Protein AF-A0A2G9NEL0-F1 (afdb_monomer)

Mean predicted aligned error: 14.49 Å

Foldseek 3Di:
DDDAAQLPPPCSQVVLVPDPAAAEEEHCCPSVLPPVSLVSHPLVSHAAYEHEQAALDLVVSCVVVVDNGQDLVSLLCSQVPRPHQYEYEYEQWAVGNADPVRVVVVVVSCVVSPHQAYEYEWQLQQAPQVPPPDDPVVNVRSVVTTHDPHDPPQPPFDDDPQFGWGWDQDPNHIYIYGYHHPCRNLNCAPPVNHHLDQFKDAQFDDFPPDVVDDPTKKKKKAKQPQAKKKADDFFDCPVPDSVPDDPRVVCVVGGDPVRIDGDHHGDIDIGTNRIIIGGDDDPDDDVDMDMDMDMDDPDDPPDDPPDDDVVDPPD

Secondary structure (DSSP, 8-state):
--SS-GGGSTTHHHHHHH-SS-PEEEE-SSGGG-HHHHHTS-GGG-SEEEEE-S-SSHHHHHHHHSS----HHHHHHHHHHSSS-EEEEEEEBTTSS-SHHHHHHHHHHHHHTT-SEEEEEE---S-TTSGGGS-HHHHHHHHHTB---S-STT--EE--TTSEEEEEEETTEEEEEEEPPHHHHTTSB-TTSPBP-SPPB-TT--GGG-SSPPPPPEEEEEESSSPEEEE-S----TT--TTTS-HHHHHHHH--TTSEE---TT--EEEETT--EEEPPPSS--S---EEEEEE-SS---STTTT--SSS---

Nearest PDB structures (foldseek):
  3can-assembly1_A-2  TM=6.585E-01  e=4.560E-02  Phocaeicola vulgatus ATCC 8482
  4u0p-assembly1_B  TM=6.774E-01  e=3.160E-02  Thermosynechococcus vestitus BP-1
  4u0o-assembly1_B  TM=6.391E-01  e=8.403E-02  Thermosynechococcus vestitus BP-1
  1u5j-assembly1_A-2  TM=3.211E-01  e=4.035E-02  Propionibacterium freudenreichii subsp. shermanii
  6wp5-assembly1_D-2  TM=5.220E-01  e=6.715E-01  Homo sapiens

Radius of gyration: 22.17 Å; Cα contacts (8 Å, |Δi|>4): 519; chains: 1; bounding box: 47×46×57 Å

Structure (mmCIF, N/CA/C/O backbone):
data_AF-A0A2G9NEL0-F1
#
_entry.id   AF-A0A2G9NEL0-F1
#
loop_
_atom_site.group_PDB
_atom_site.id
_atom_site.type_symbol
_atom_site.label_atom_id
_atom_site.label_alt_id
_atom_site.label_comp_id
_atom_site.label_asym_id
_atom_site.label_entity_id
_atom_site.label_seq_id
_atom_site.pdbx_PDB_ins_code
_atom_site.Cartn_x
_atom_site.Cartn_y
_atom_site.Cartn_z
_atom_site.occupancy
_atom_site.B_iso_or_equiv
_atom_site.auth_seq_id
_atom_site.auth_comp_id
_atom_site.auth_asym_id
_atom_site.auth_atom_id
_atom_site.pdbx_PDB_model_num
ATOM 1 N N . MET A 1 1 ? -7.685 2.460 -0.914 1.00 57.06 1 MET A N 1
ATOM 2 C CA . MET A 1 1 ? -7.138 3.794 -1.222 1.00 57.06 1 MET A CA 1
ATOM 3 C C . MET A 1 1 ? -5.976 4.126 -0.271 1.00 57.06 1 MET A C 1
ATOM 5 O O . MET A 1 1 ? -6.073 3.834 0.916 1.00 57.06 1 MET A O 1
ATOM 9 N N . LEU A 1 2 ? -4.846 4.606 -0.804 1.00 59.56 2 LEU A N 1
ATOM 10 C CA . LEU A 1 2 ? -3.593 4.992 -0.111 1.00 59.56 2 LEU A CA 1
ATOM 11 C C . LEU A 1 2 ? -3.054 6.259 -0.816 1.00 59.56 2 LEU A C 1
ATOM 13 O O . LEU A 1 2 ? -3.368 6.421 -1.992 1.00 59.56 2 LEU A O 1
ATOM 17 N N . GLY A 1 3 ? -2.251 7.106 -0.163 1.00 65.44 3 GLY A N 1
ATOM 18 C CA . GLY A 1 3 ? -1.675 8.321 -0.766 1.00 65.44 3 GLY A CA 1
ATOM 19 C C . GLY A 1 3 ? -1.334 9.375 0.289 1.00 65.44 3 GLY A C 1
ATOM 20 O O . GLY A 1 3 ? -1.038 9.002 1.423 1.00 65.44 3 GLY A O 1
ATOM 21 N N . GLY A 1 4 ? -1.421 10.666 -0.066 1.00 77.31 4 GLY A N 1
ATOM 22 C CA . GLY A 1 4 ? -1.487 11.763 0.914 1.00 77.31 4 GLY A CA 1
ATOM 23 C C . GLY A 1 4 ? -2.694 11.617 1.859 1.00 77.31 4 GLY A C 1
ATOM 24 O O . GLY A 1 4 ? -3.225 10.524 2.047 1.00 77.31 4 GLY A O 1
ATOM 25 N N . GLU A 1 5 ? -3.200 12.699 2.449 1.00 86.19 5 GLU A N 1
ATOM 26 C CA . GLU A 1 5 ? -4.355 12.561 3.349 1.00 86.19 5 GLU A CA 1
ATOM 27 C C . GLU A 1 5 ? -5.686 12.534 2.583 1.00 86.19 5 GLU A C 1
ATOM 29 O O . GLU A 1 5 ? -6.329 13.558 2.351 1.00 86.19 5 GLU A O 1
ATOM 34 N N . LEU A 1 6 ? -6.092 11.325 2.191 1.00 87.38 6 LEU A N 1
ATOM 35 C CA . LEU A 1 6 ? -7.242 11.069 1.325 1.00 87.38 6 LEU A CA 1
ATOM 36 C C . LEU A 1 6 ? -8.550 11.682 1.839 1.00 87.38 6 LEU A C 1
ATOM 38 O O . LEU A 1 6 ? -9.355 12.162 1.041 1.00 87.38 6 LEU A O 1
ATOM 42 N N . LEU A 1 7 ? -8.778 11.675 3.156 1.00 91.62 7 LEU A N 1
ATOM 43 C CA . LEU A 1 7 ? -10.042 12.147 3.723 1.00 91.62 7 LEU A CA 1
ATOM 44 C C . LEU A 1 7 ? -10.242 13.664 3.578 1.00 91.62 7 LEU A C 1
ATOM 46 O O . LEU A 1 7 ? -11.359 14.143 3.758 1.00 91.62 7 LEU A O 1
ATOM 50 N N . TYR A 1 8 ? -9.199 14.420 3.217 1.00 89.56 8 TYR A N 1
ATOM 51 C CA . TYR A 1 8 ? -9.327 15.836 2.866 1.00 89.56 8 TYR A CA 1
ATOM 52 C C . TYR A 1 8 ? -9.745 16.091 1.419 1.00 89.56 8 TYR A C 1
ATOM 54 O O . TYR A 1 8 ? -10.020 17.240 1.077 1.00 89.56 8 TYR A O 1
ATOM 62 N N . CYS A 1 9 ? -9.825 15.065 0.566 1.00 89.75 9 CYS A N 1
ATOM 63 C CA . CYS A 1 9 ? -10.371 15.246 -0.772 1.00 89.75 9 CYS A CA 1
ATOM 64 C C . CYS A 1 9 ? -11.843 15.701 -0.658 1.00 89.75 9 CYS A C 1
ATOM 66 O O . CYS A 1 9 ? -12.659 14.961 -0.101 1.00 89.75 9 CYS A O 1
ATOM 68 N N . PRO A 1 10 ? -12.224 16.883 -1.190 1.00 88.75 10 PRO A N 1
ATOM 69 C CA . PRO A 1 10 ? -13.566 17.443 -0.993 1.00 88.75 10 PRO A CA 1
ATOM 70 C C . PRO A 1 10 ? -14.707 16.537 -1.465 1.00 88.75 10 PRO A C 1
ATOM 72 O O . PRO A 1 10 ? -15.830 16.658 -0.986 1.00 88.75 10 PRO A O 1
ATOM 75 N N . ARG A 1 11 ? -14.422 15.629 -2.404 1.00 92.19 11 ARG A N 1
ATOM 76 C CA . ARG A 1 11 ? -15.397 14.706 -2.995 1.00 92.19 11 ARG A CA 1
ATOM 77 C C . ARG A 1 11 ? -15.240 13.269 -2.502 1.00 92.19 11 ARG A C 1
ATOM 79 O O . ARG A 1 11 ? -15.843 12.376 -3.082 1.00 92.19 11 ARG A O 1
ATOM 86 N N . ILE A 1 12 ? -14.453 13.017 -1.454 1.00 93.00 12 ILE A N 1
ATOM 87 C CA . ILE A 1 12 ? -14.131 11.644 -1.041 1.00 93.00 12 ILE A CA 1
ATOM 88 C C . ILE A 1 12 ? -15.365 10.819 -0.664 1.00 93.00 12 ILE A C 1
ATOM 90 O O . ILE A 1 12 ? -15.444 9.649 -1.019 1.00 93.00 12 ILE A O 1
ATOM 94 N N . THR A 1 13 ? -16.352 11.426 -0.001 1.00 93.81 13 THR A N 1
ATOM 95 C CA . THR A 1 13 ? -17.611 10.758 0.363 1.00 93.81 13 THR A CA 1
ATOM 96 C C . THR A 1 13 ? -18.405 10.347 -0.876 1.00 93.81 13 THR A C 1
ATOM 98 O O . THR A 1 13 ? -18.900 9.226 -0.931 1.00 93.81 13 THR A O 1
ATOM 101 N N . GLN A 1 14 ? -18.459 11.217 -1.891 1.00 92.88 14 GLN A N 1
ATOM 102 C CA . GLN A 1 14 ? -19.082 10.927 -3.184 1.00 92.88 14 GLN A CA 1
ATOM 103 C C . GLN A 1 14 ? -18.324 9.831 -3.941 1.00 92.88 14 GLN A C 1
ATOM 105 O O . GLN A 1 14 ? -18.939 8.915 -4.469 1.00 92.88 14 GLN A O 1
ATOM 110 N N . VAL A 1 15 ? -16.989 9.900 -3.980 1.00 91.69 15 VAL A N 1
ATOM 111 C CA . VAL A 1 15 ? -16.178 8.868 -4.639 1.00 91.69 15 VAL A CA 1
ATOM 112 C C . VAL A 1 15 ? -16.464 7.514 -3.999 1.00 91.69 15 VAL A C 1
ATOM 114 O O . VAL A 1 15 ? -16.839 6.589 -4.705 1.00 91.69 15 VAL A O 1
ATOM 117 N N . ILE A 1 16 ? -16.377 7.407 -2.667 1.00 92.31 16 ILE A N 1
ATOM 118 C CA . ILE A 1 16 ? -16.631 6.153 -1.940 1.00 92.31 16 ILE A CA 1
ATOM 119 C C . ILE A 1 16 ? -18.034 5.600 -2.230 1.00 92.31 16 ILE A C 1
ATOM 121 O O . ILE A 1 16 ? -18.168 4.392 -2.423 1.00 92.31 16 ILE A O 1
ATOM 125 N N . SER A 1 17 ? -19.067 6.450 -2.285 1.00 92.88 17 SER A N 1
ATOM 126 C CA . SER A 1 17 ? -20.439 5.991 -2.533 1.00 92.88 17 SER A CA 1
ATOM 127 C C . SER A 1 17 ? -20.657 5.483 -3.964 1.00 92.88 17 SER A C 1
ATOM 129 O O . SER A 1 17 ? -21.429 4.543 -4.176 1.00 92.88 17 SER A O 1
ATOM 131 N N . GLU A 1 18 ? -19.940 6.050 -4.937 1.00 94.38 18 GLU A N 1
ATOM 132 C CA . GLU A 1 18 ? -20.013 5.692 -6.359 1.00 94.38 18 GLU A CA 1
ATOM 133 C C . GLU A 1 18 ? -19.170 4.455 -6.725 1.00 94.38 18 GLU A C 1
ATOM 135 O O . GLU A 1 18 ? -19.376 3.862 -7.787 1.00 94.38 18 GLU A O 1
ATOM 140 N N . LEU A 1 19 ? -18.252 4.008 -5.858 1.00 89.38 19 LEU A N 1
ATOM 141 C CA . LEU A 1 19 ? -17.458 2.809 -6.124 1.00 89.38 19 LEU A CA 1
ATOM 142 C C . LEU A 1 19 ? -18.311 1.528 -6.108 1.00 89.38 19 LEU A C 1
ATOM 144 O O . LEU A 1 19 ? -19.126 1.265 -5.215 1.00 89.38 19 LEU A O 1
ATOM 148 N N . ASN A 1 20 ? -18.043 0.670 -7.097 1.00 91.06 20 ASN A N 1
ATOM 149 C CA . ASN A 1 20 ? -18.584 -0.692 -7.202 1.00 91.06 20 ASN A CA 1
ATOM 150 C C . ASN A 1 20 ? -17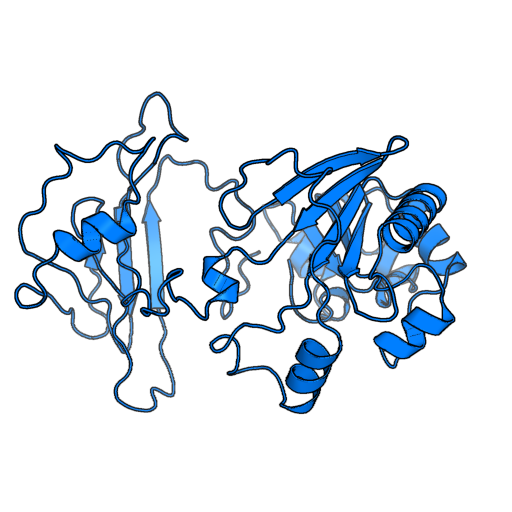.733 -1.732 -6.452 1.00 91.06 20 ASN A C 1
ATOM 152 O O . ASN A 1 20 ? -17.915 -2.938 -6.614 1.00 91.06 20 ASN A O 1
ATOM 156 N N . ILE A 1 21 ? -16.787 -1.268 -5.640 1.00 89.19 21 ILE A N 1
ATOM 157 C CA . ILE A 1 21 ? -15.919 -2.087 -4.799 1.00 89.19 21 ILE A CA 1
ATOM 158 C C . ILE A 1 21 ? -15.975 -1.573 -3.361 1.00 89.19 21 ILE A C 1
ATOM 160 O O . ILE A 1 21 ? -16.385 -0.442 -3.124 1.00 89.19 21 ILE A O 1
ATOM 164 N N . HIS A 1 22 ? -15.520 -2.394 -2.412 1.00 91.62 22 HIS A N 1
ATOM 165 C CA . HIS A 1 22 ? -15.404 -1.997 -1.010 1.00 91.62 22 HIS A CA 1
ATOM 166 C C . HIS A 1 22 ? -13.945 -1.644 -0.681 1.00 91.62 22 HIS A C 1
ATOM 168 O O . HIS A 1 22 ? -13.163 -2.548 -0.349 1.00 91.62 22 HIS A O 1
ATOM 174 N N . PRO A 1 23 ? -13.513 -0.374 -0.810 1.00 91.19 23 PRO A N 1
ATOM 175 C CA . PRO A 1 23 ? -12.135 0.000 -0.540 1.00 91.19 23 PRO A CA 1
ATOM 176 C C . PRO A 1 23 ? -11.748 -0.222 0.922 1.00 91.19 23 PRO A C 1
ATOM 178 O O . PRO A 1 23 ? -12.543 -0.092 1.850 1.00 91.19 23 PRO A O 1
ATOM 181 N N . ILE A 1 24 ? -10.459 -0.485 1.129 1.00 91.62 24 ILE A N 1
ATOM 182 C CA . ILE A 1 24 ? -9.808 -0.257 2.420 1.00 91.62 24 ILE A CA 1
ATOM 183 C C . ILE A 1 24 ? -9.228 1.153 2.387 1.00 91.62 24 ILE A C 1
ATOM 185 O O . ILE A 1 24 ? -8.383 1.437 1.528 1.00 91.62 24 ILE A O 1
ATOM 189 N N . ILE A 1 25 ? -9.639 2.004 3.318 1.00 92.81 25 ILE A N 1
ATOM 190 C CA . ILE A 1 25 ? -9.156 3.383 3.438 1.00 92.81 25 ILE A CA 1
ATOM 191 C C . ILE A 1 25 ? -7.949 3.416 4.373 1.00 92.81 25 ILE A C 1
ATOM 193 O O . ILE A 1 25 ? -7.895 2.662 5.339 1.00 92.81 25 ILE A O 1
ATOM 197 N N . THR A 1 26 ? -6.967 4.265 4.083 1.00 93.69 26 THR A N 1
ATOM 198 C CA . THR A 1 26 ? -5.882 4.591 5.013 1.00 93.69 26 THR A CA 1
ATOM 199 C C . THR A 1 26 ? -5.845 6.098 5.213 1.00 93.69 26 THR A C 1
ATOM 201 O O . THR A 1 26 ? -5.953 6.838 4.239 1.00 93.69 26 THR A O 1
ATOM 204 N N . THR A 1 27 ? -5.694 6.535 6.457 1.00 94.31 27 THR A N 1
ATOM 205 C CA . THR A 1 27 ? -5.736 7.943 6.871 1.00 94.31 27 THR A CA 1
ATOM 206 C C . THR A 1 27 ? -4.847 8.148 8.096 1.00 94.31 27 THR A C 1
ATOM 208 O O . THR A 1 27 ? -4.591 7.198 8.827 1.00 94.31 27 THR A O 1
ATOM 211 N N . ASN A 1 28 ? -4.408 9.371 8.375 1.00 92.44 28 ASN A N 1
ATOM 212 C CA . ASN A 1 28 ? -3.856 9.767 9.675 1.00 92.44 28 ASN A CA 1
ATOM 213 C C . ASN A 1 28 ? -4.943 10.016 10.748 1.00 92.44 28 ASN A C 1
ATOM 215 O O . ASN A 1 28 ? -4.630 10.324 11.895 1.00 92.44 28 ASN A O 1
ATOM 219 N N . GLY A 1 29 ? -6.225 9.907 10.384 1.00 93.19 29 GLY A N 1
ATOM 220 C CA . GLY A 1 29 ? -7.371 10.028 11.284 1.00 93.19 29 GLY A CA 1
ATOM 221 C C . GLY A 1 29 ? -7.777 11.463 11.626 1.00 93.19 29 GLY A C 1
ATOM 222 O O . GLY A 1 29 ? -8.817 11.665 12.246 1.00 93.19 29 GLY A O 1
ATOM 223 N N . HIS A 1 30 ? -7.035 12.486 11.194 1.00 92.56 30 HIS A N 1
ATOM 224 C CA . HIS A 1 30 ? -7.307 13.869 11.593 1.00 92.56 30 HIS A CA 1
ATOM 225 C C . HIS A 1 30 ? -8.693 14.348 11.142 1.00 92.56 30 HIS A C 1
ATOM 227 O O . HIS A 1 30 ? -9.400 15.000 11.914 1.00 92.56 30 HIS A O 1
ATOM 233 N N . ARG A 1 31 ? -9.099 14.047 9.899 1.00 94.38 31 ARG A N 1
ATOM 234 C CA . ARG A 1 31 ? -10.419 14.446 9.381 1.00 94.38 31 ARG A CA 1
ATOM 235 C C . ARG A 1 31 ? -11.559 13.693 10.064 1.00 94.38 31 ARG A C 1
ATOM 237 O O . ARG A 1 31 ? -12.651 14.237 10.186 1.00 94.38 31 ARG A O 1
ATOM 244 N N . LEU A 1 32 ? -11.286 12.495 10.580 1.00 95.31 32 LEU A N 1
ATOM 245 C CA . LEU A 1 32 ? -12.262 11.721 11.337 1.00 95.31 32 LEU A CA 1
ATOM 246 C C . LEU A 1 32 ? -12.617 12.374 12.672 1.00 95.31 32 LEU A C 1
ATOM 248 O O . LEU A 1 32 ? -13.576 11.930 13.269 1.00 95.31 32 LEU A O 1
ATOM 252 N N . ARG A 1 33 ? -11.936 13.423 13.153 1.00 94.38 33 ARG A N 1
ATOM 253 C CA . ARG A 1 33 ? -12.378 14.174 14.348 1.00 94.38 33 ARG A CA 1
ATOM 254 C C . ARG A 1 33 ? -13.670 14.958 14.128 1.00 94.38 33 ARG A C 1
ATOM 256 O O . ARG A 1 33 ? -14.412 15.213 15.070 1.00 94.38 33 ARG A O 1
ATOM 263 N N . ASP A 1 34 ? -13.945 15.331 12.884 1.00 94.75 34 ASP A N 1
ATOM 264 C CA . ASP A 1 34 ? -15.169 16.027 12.516 1.00 94.75 34 ASP A CA 1
ATOM 265 C C . ASP A 1 34 ? -16.338 15.034 12.509 1.00 94.75 34 ASP A C 1
ATOM 267 O O . ASP A 1 34 ? -16.468 14.195 11.614 1.00 94.75 34 ASP A O 1
ATOM 271 N N . LYS A 1 35 ? -17.197 15.131 13.528 1.00 93.69 35 LYS A N 1
ATOM 272 C CA . LYS A 1 35 ? -18.375 14.271 13.670 1.00 93.69 35 LYS A CA 1
ATOM 273 C C . LYS A 1 35 ? -19.289 14.338 12.445 1.00 93.69 35 LYS A C 1
ATOM 275 O O . LYS A 1 35 ? -19.738 13.293 11.985 1.00 93.69 35 LYS A O 1
ATOM 280 N N . SER A 1 36 ? -19.495 15.528 11.877 1.00 94.81 36 SER A N 1
ATOM 281 C CA . SER A 1 36 ? -20.347 15.695 10.695 1.00 94.81 36 SER A CA 1
ATOM 282 C C . SER A 1 36 ? -19.762 14.986 9.473 1.00 94.81 36 SER A C 1
ATOM 284 O O . SER A 1 36 ? -20.489 14.384 8.687 1.00 94.81 36 SER A O 1
ATOM 286 N N . PHE A 1 37 ? -18.435 14.987 9.328 1.00 95.56 37 PHE A N 1
ATOM 287 C CA . PHE A 1 37 ? -17.769 14.228 8.276 1.00 95.56 37 PHE A CA 1
ATOM 288 C C . PHE A 1 37 ? -17.946 12.722 8.482 1.00 95.56 37 PHE A C 1
ATOM 290 O O . PHE A 1 37 ? -18.308 12.019 7.541 1.00 95.56 37 PHE A O 1
ATOM 297 N N . ARG A 1 38 ? -17.739 12.228 9.711 1.00 94.56 38 ARG A N 1
ATOM 298 C CA . ARG A 1 38 ? -17.921 10.806 10.036 1.00 94.56 38 ARG A CA 1
ATOM 299 C C . ARG A 1 38 ? -19.340 10.323 9.762 1.00 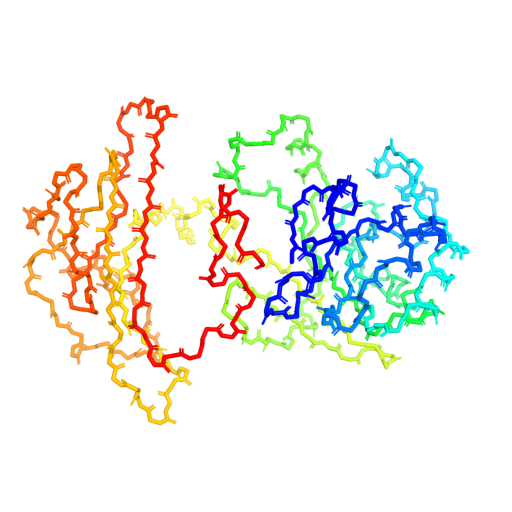94.56 38 ARG A C 1
ATOM 301 O O . ARG A 1 38 ? -19.489 9.205 9.292 1.00 94.56 38 ARG A O 1
ATOM 308 N N . GLU A 1 39 ? -20.352 11.128 10.063 1.00 93.88 39 GLU A N 1
ATOM 309 C CA . GLU A 1 39 ? -21.762 10.778 9.841 1.00 93.88 39 GLU A CA 1
ATOM 310 C C . GLU A 1 39 ? -22.138 10.749 8.351 1.00 93.88 39 GLU A C 1
ATOM 312 O O . GLU A 1 39 ? -23.050 10.024 7.967 1.00 93.88 39 GLU A O 1
ATOM 317 N N . ASN A 1 40 ? -21.407 11.483 7.506 1.00 95.25 40 ASN A N 1
ATOM 318 C CA . ASN A 1 40 ? -21.608 11.513 6.055 1.00 95.25 40 ASN A CA 1
ATOM 319 C C . ASN A 1 40 ? -20.770 10.475 5.285 1.00 95.25 40 ASN A C 1
ATOM 321 O O . ASN A 1 40 ? -20.880 10.390 4.060 1.00 95.25 40 ASN A O 1
ATOM 325 N N . LEU A 1 41 ? -19.904 9.710 5.958 1.00 95.44 41 LEU A N 1
ATOM 326 C CA . LEU A 1 41 ? -19.170 8.615 5.326 1.00 95.44 41 LEU A CA 1
ATOM 327 C C . LEU A 1 41 ? -20.085 7.402 5.132 1.00 95.44 41 LEU A C 1
ATOM 329 O O . LEU A 1 41 ? -20.674 6.892 6.083 1.00 95.44 41 LEU A O 1
ATOM 333 N N . ASP A 1 42 ? -20.139 6.887 3.904 1.00 95.75 42 ASP A N 1
ATOM 334 C CA . ASP A 1 42 ? -20.856 5.649 3.594 1.00 95.75 42 ASP A CA 1
ATOM 335 C C . ASP A 1 42 ? -20.043 4.426 4.048 1.00 95.75 42 ASP A C 1
ATOM 337 O O . ASP A 1 42 ? -19.274 3.827 3.291 1.00 95.75 42 ASP A O 1
ATOM 341 N N . TYR A 1 43 ? -20.189 4.057 5.322 1.00 96.06 43 TYR A N 1
ATOM 342 C CA . TYR A 1 43 ? -19.479 2.914 5.897 1.00 96.06 43 TYR A CA 1
ATOM 343 C C . TYR A 1 43 ? -19.855 1.575 5.258 1.00 96.06 43 TYR A C 1
ATOM 345 O O . TYR A 1 43 ? -19.032 0.664 5.279 1.00 96.06 43 TYR A O 1
ATOM 353 N N . GLN A 1 44 ? -21.044 1.440 4.657 1.00 96.06 44 GLN A N 1
ATOM 354 C CA . GLN A 1 44 ? -21.438 0.193 3.989 1.00 96.06 44 GLN A CA 1
ATOM 355 C C . GLN A 1 44 ? -20.588 -0.070 2.745 1.00 96.06 44 GLN A C 1
ATOM 357 O O . GLN A 1 44 ? -20.382 -1.220 2.365 1.00 96.06 44 GLN A O 1
ATOM 362 N N . LYS A 1 45 ? -20.046 0.992 2.146 1.00 96.56 45 LYS A N 1
ATOM 363 C CA . LYS A 1 45 ? -19.125 0.925 1.014 1.00 96.56 45 LYS A CA 1
ATOM 364 C C . LYS A 1 45 ? -17.675 0.713 1.424 1.00 96.56 45 LYS A C 1
ATOM 366 O O . LYS A 1 45 ? -16.846 0.483 0.558 1.00 96.56 45 LYS A O 1
ATOM 371 N N . ILE A 1 46 ? -17.321 0.738 2.705 1.00 95.69 46 ILE A N 1
ATOM 372 C CA . ILE A 1 46 ? -15.923 0.638 3.144 1.00 95.69 46 ILE A CA 1
ATOM 373 C C . ILE A 1 46 ? -15.670 -0.750 3.732 1.00 95.69 46 ILE A C 1
ATOM 375 O O . ILE A 1 46 ? -16.360 -1.193 4.641 1.00 95.69 46 ILE A O 1
ATOM 379 N N . LYS A 1 47 ? -14.634 -1.444 3.248 1.00 95.00 47 LYS A N 1
ATOM 380 C CA . LYS A 1 47 ? -14.272 -2.775 3.763 1.00 95.00 47 LYS A CA 1
ATOM 381 C C . LYS A 1 47 ? -13.607 -2.701 5.137 1.00 95.00 47 LYS A C 1
ATOM 383 O O . LYS A 1 47 ? -13.878 -3.526 5.999 1.00 95.00 47 LYS A O 1
ATOM 388 N N . ALA A 1 48 ? -12.667 -1.773 5.297 1.00 95.12 48 ALA A N 1
ATOM 389 C CA . ALA A 1 48 ? -11.910 -1.577 6.530 1.00 95.12 48 ALA A CA 1
ATOM 390 C C . ALA A 1 48 ? -11.243 -0.196 6.545 1.00 95.12 48 ALA A C 1
ATOM 392 O O . ALA A 1 48 ? -11.034 0.419 5.492 1.00 95.12 48 ALA A O 1
ATOM 393 N N . MET A 1 49 ? -10.844 0.249 7.735 1.00 96.44 49 MET A N 1
ATOM 394 C CA . MET A 1 49 ? -10.121 1.500 7.949 1.00 96.44 49 MET A CA 1
ATOM 395 C C . MET A 1 49 ? -8.726 1.205 8.499 1.00 96.44 49 MET A C 1
ATOM 397 O O . MET A 1 49 ? -8.585 0.454 9.458 1.00 96.44 49 MET A O 1
ATOM 401 N N . ASN A 1 50 ? -7.692 1.820 7.931 1.00 96.38 50 ASN A N 1
ATOM 402 C CA . ASN A 1 50 ? -6.365 1.852 8.531 1.00 96.38 50 ASN A CA 1
ATOM 403 C C . ASN A 1 50 ? -6.068 3.263 9.034 1.00 96.38 50 ASN A C 1
ATOM 405 O O . ASN A 1 50 ? -6.159 4.217 8.261 1.00 96.38 50 ASN A O 1
ATOM 409 N N . ILE A 1 51 ? -5.655 3.390 10.289 1.00 96.25 51 ILE A N 1
ATOM 410 C CA . ILE A 1 51 ? -5.249 4.666 10.875 1.00 96.25 51 ILE A CA 1
ATOM 411 C C . ILE A 1 51 ? -3.736 4.642 11.075 1.00 96.25 51 ILE A C 1
ATOM 413 O O . ILE A 1 51 ? -3.218 3.838 11.847 1.00 96.25 51 ILE A O 1
ATOM 417 N N . SER A 1 52 ? -3.027 5.502 10.351 1.00 94.75 52 SER A N 1
ATOM 418 C CA . SER A 1 52 ? -1.590 5.711 10.492 1.00 94.75 52 SER A CA 1
ATOM 419 C C . SER A 1 52 ? -1.312 6.475 11.781 1.00 94.75 52 SER A C 1
ATOM 421 O O . SER A 1 52 ? -1.666 7.646 11.904 1.00 94.75 52 SER A O 1
ATOM 423 N N . LEU A 1 53 ? -0.680 5.800 12.735 1.00 96.00 53 LEU A N 1
ATOM 424 C CA . LEU A 1 53 ? -0.373 6.316 14.058 1.00 96.00 53 LEU A CA 1
ATOM 425 C C . LEU A 1 53 ? 1.080 5.952 14.401 1.00 96.00 53 LEU A C 1
ATOM 427 O O . LEU A 1 53 ? 1.363 4.783 14.661 1.00 96.00 53 LEU A O 1
ATOM 431 N N . PRO A 1 54 ? 2.018 6.914 14.395 1.00 94.12 54 PRO A N 1
ATOM 432 C CA . PRO A 1 54 ? 3.441 6.588 14.466 1.00 94.12 54 PRO A CA 1
ATOM 433 C C . PRO A 1 54 ? 3.917 6.189 15.868 1.00 94.12 54 PRO A C 1
ATOM 435 O O . PRO A 1 54 ? 4.987 5.608 15.989 1.00 94.12 54 PRO A O 1
ATOM 438 N N . HIS A 1 55 ? 3.158 6.506 16.925 1.00 97.00 55 HIS A N 1
ATOM 439 C CA . HIS A 1 55 ? 3.564 6.241 18.306 1.00 97.00 55 HIS A CA 1
ATOM 440 C C . HIS A 1 55 ? 2.367 6.175 19.275 1.00 97.00 55 HIS A C 1
ATOM 442 O O . HIS A 1 55 ? 1.364 6.863 19.068 1.00 97.00 55 HIS A O 1
ATOM 448 N N . TYR A 1 56 ? 2.459 5.395 20.358 1.00 97.12 56 TYR A N 1
ATOM 449 C CA . TYR A 1 56 ? 1.407 5.301 21.389 1.00 97.12 56 TYR A CA 1
ATOM 450 C C . TYR A 1 56 ? 1.368 6.537 22.314 1.00 97.12 56 TYR A C 1
ATOM 452 O O . TYR A 1 56 ? 0.301 6.994 22.725 1.00 97.12 56 TYR A O 1
ATOM 460 N N . ASP A 1 57 ? 2.531 7.130 22.594 1.00 96.75 57 ASP A N 1
ATOM 461 C CA . ASP A 1 57 ? 2.676 8.419 23.287 1.00 96.75 57 ASP A CA 1
ATOM 462 C C . ASP A 1 57 ? 2.318 9.607 22.374 1.00 96.75 57 ASP A C 1
ATOM 464 O O . ASP A 1 57 ? 2.853 9.739 21.272 1.00 96.75 57 ASP A O 1
ATOM 468 N N . HIS A 1 58 ? 1.427 10.484 22.842 1.00 95.25 58 HIS A N 1
ATOM 469 C CA . HIS A 1 58 ? 0.922 11.623 22.072 1.00 95.25 58 HIS A CA 1
ATOM 470 C C . HIS A 1 58 ? 1.969 12.711 21.799 1.00 95.25 58 HIS A C 1
ATOM 472 O O . HIS A 1 58 ? 1.969 13.279 20.708 1.00 95.25 58 HIS A O 1
ATOM 478 N N . ALA A 1 59 ? 2.865 12.996 22.746 1.00 95.44 59 ALA A N 1
ATOM 479 C CA . ALA A 1 59 ? 3.907 14.000 22.557 1.00 95.44 59 ALA A CA 1
ATOM 480 C C . ALA A 1 59 ? 4.891 13.549 21.470 1.00 95.44 59 ALA A C 1
ATOM 482 O O . ALA A 1 59 ? 5.157 14.303 20.534 1.00 95.44 59 ALA A O 1
ATOM 483 N N . LYS A 1 60 ? 5.313 12.279 21.513 1.00 96.12 60 LYS A N 1
ATOM 484 C CA . LYS A 1 60 ? 6.153 11.680 20.462 1.00 96.12 60 LYS A CA 1
ATOM 485 C C . LYS A 1 60 ? 5.456 11.656 19.096 1.00 96.12 60 LYS A C 1
ATOM 487 O O . LYS A 1 60 ? 6.104 11.857 18.074 1.00 96.12 60 LYS A O 1
ATOM 492 N N . ARG A 1 61 ? 4.128 11.473 19.034 1.00 94.12 61 ARG A N 1
ATOM 493 C CA . ARG A 1 61 ? 3.389 11.594 17.758 1.00 94.12 61 ARG A CA 1
ATOM 494 C C . ARG A 1 61 ? 3.494 12.987 17.152 1.00 94.12 61 ARG A C 1
ATOM 496 O O . ARG A 1 61 ? 3.712 13.096 15.949 1.00 94.12 61 ARG A O 1
ATOM 503 N N . ILE A 1 62 ? 3.304 14.027 17.963 1.00 90.62 62 ILE A N 1
ATOM 504 C CA . ILE A 1 62 ? 3.404 15.420 17.507 1.00 90.62 62 ILE A CA 1
ATOM 505 C C . ILE A 1 62 ? 4.821 15.707 17.013 1.00 90.62 62 ILE A C 1
ATOM 507 O O . ILE A 1 62 ? 4.981 16.339 15.973 1.00 90.62 62 ILE A O 1
ATOM 511 N N . GLU A 1 63 ? 5.829 15.211 17.728 1.00 91.81 63 GLU A N 1
ATOM 512 C CA . GLU A 1 63 ? 7.235 15.333 17.349 1.00 91.81 63 GLU A CA 1
ATOM 513 C C . GLU A 1 63 ? 7.515 14.711 15.970 1.00 91.81 63 GLU A C 1
ATOM 515 O O . GLU A 1 63 ? 8.012 15.400 15.081 1.00 91.81 63 GLU A O 1
ATOM 520 N N . ILE A 1 64 ? 7.109 13.452 15.759 1.00 89.62 64 ILE A N 1
ATOM 521 C CA . ILE A 1 64 ? 7.314 12.729 14.491 1.00 89.62 64 ILE A CA 1
ATOM 522 C C . ILE A 1 64 ? 6.532 13.386 13.344 1.00 89.62 64 ILE A C 1
ATOM 524 O O . ILE A 1 64 ? 7.065 13.593 12.257 1.00 89.62 64 ILE A O 1
ATOM 528 N N . MET A 1 65 ? 5.253 13.708 13.561 1.00 85.62 65 MET A N 1
ATOM 529 C CA . MET A 1 65 ? 4.376 14.229 12.503 1.00 85.62 65 MET A CA 1
ATOM 530 C C . MET A 1 65 ? 4.583 15.718 12.219 1.00 85.62 65 MET A C 1
ATOM 532 O O . MET A 1 65 ? 4.117 16.209 11.192 1.00 85.62 65 MET A O 1
ATOM 536 N N . ARG A 1 66 ? 5.221 16.451 13.142 1.00 87.88 66 ARG A N 1
ATOM 537 C CA . ARG A 1 66 ? 5.365 17.916 13.121 1.00 87.88 66 ARG A CA 1
ATOM 538 C C . ARG A 1 66 ? 4.034 18.666 12.954 1.00 87.88 66 ARG A C 1
ATOM 540 O O . ARG A 1 66 ? 3.996 19.791 12.460 1.00 87.88 66 ARG A O 1
ATOM 547 N N . CYS A 1 67 ? 2.925 18.062 13.374 1.00 85.81 67 CYS A N 1
ATOM 548 C CA . CYS A 1 67 ? 1.602 18.676 13.362 1.00 85.81 67 CYS A CA 1
ATOM 549 C C . CYS A 1 67 ? 0.745 18.161 14.523 1.00 85.81 67 CYS A C 1
ATOM 551 O O . CYS A 1 67 ? 1.071 17.164 15.168 1.00 85.81 67 CYS A O 1
ATOM 553 N N . GLN A 1 68 ? -0.380 18.834 14.779 1.00 84.56 68 GLN A N 1
ATOM 554 C CA . GLN A 1 68 ? -1.388 18.363 15.730 1.00 84.56 68 GLN A CA 1
ATOM 555 C C . GLN A 1 68 ? -1.956 17.028 15.226 1.00 84.56 68 GLN A C 1
ATOM 557 O O . GLN A 1 68 ? -2.726 16.987 14.265 1.00 84.56 68 GLN A O 1
ATOM 562 N N . GLY A 1 69 ? -1.505 15.934 15.837 1.00 82.12 69 GLY A N 1
ATOM 563 C CA . GLY A 1 69 ? -1.964 14.585 15.535 1.00 82.12 69 GLY A CA 1
ATOM 564 C C . GLY A 1 69 ? -3.310 14.268 16.185 1.00 82.12 69 GLY A C 1
ATOM 565 O O . GLY A 1 69 ? -4.001 15.134 16.725 1.00 82.12 69 GLY A O 1
ATOM 566 N N . LEU A 1 70 ? -3.678 12.991 16.133 1.00 91.25 70 LEU A N 1
ATOM 567 C CA . LEU A 1 70 ? -4.845 12.475 16.835 1.00 91.25 70 LEU A CA 1
ATOM 568 C C . LEU A 1 70 ? -4.535 12.322 18.334 1.00 91.25 70 LEU A C 1
ATOM 570 O O . LEU A 1 70 ? -3.545 11.673 18.707 1.00 91.25 70 LEU A O 1
ATOM 574 N N . SER A 1 71 ? -5.374 12.904 19.193 1.00 94.38 71 SER A N 1
ATOM 575 C CA . SER A 1 71 ? -5.269 12.692 20.639 1.00 94.38 71 SER A CA 1
ATOM 576 C C . SER A 1 71 ? -5.733 11.276 21.014 1.00 94.38 71 SER A C 1
ATOM 578 O O . SER A 1 71 ? -6.413 10.610 20.232 1.00 94.38 71 SER A O 1
ATOM 580 N N . ASN A 1 72 ? -5.361 10.782 22.202 1.00 94.88 72 ASN A N 1
ATOM 581 C CA . ASN A 1 72 ? -5.835 9.467 22.664 1.00 94.88 72 ASN A CA 1
ATOM 582 C C . ASN A 1 72 ? -7.371 9.415 22.812 1.00 94.88 72 ASN A C 1
ATOM 584 O O . ASN A 1 72 ? -7.951 8.429 22.357 1.00 94.88 72 ASN A O 1
ATOM 588 N N . PRO A 1 73 ? -8.046 10.449 23.365 1.00 95.56 73 PRO A N 1
ATOM 589 C CA . PRO A 1 73 ? -9.508 10.492 23.390 1.00 95.56 73 PRO A CA 1
ATOM 590 C C . PRO A 1 73 ? -10.140 10.481 21.995 1.00 95.56 73 PRO A C 1
ATOM 592 O O . PRO A 1 73 ? -11.078 9.723 21.769 1.00 95.56 73 PRO A O 1
ATOM 595 N N . ASP A 1 74 ? -9.598 11.252 21.041 1.00 94.88 74 ASP A N 1
ATOM 596 C CA . ASP A 1 74 ? -10.115 11.258 19.665 1.00 94.88 74 ASP A CA 1
ATOM 597 C C . ASP A 1 74 ? -9.981 9.871 19.019 1.00 94.88 74 ASP A C 1
ATOM 599 O O . ASP A 1 74 ? -10.897 9.398 18.347 1.00 94.88 74 ASP A O 1
ATOM 603 N N . LEU A 1 75 ? -8.834 9.209 19.214 1.00 95.25 75 LEU A N 1
ATOM 604 C CA . LEU A 1 75 ? -8.600 7.862 18.700 1.00 95.25 75 LEU A CA 1
ATOM 605 C C . LEU A 1 75 ? -9.595 6.868 19.295 1.00 95.25 75 LEU A C 1
ATOM 607 O O . LEU A 1 75 ? -10.180 6.086 18.554 1.00 95.25 75 LEU A O 1
ATOM 611 N N . GLU A 1 76 ? -9.796 6.905 20.610 1.00 94.69 76 GLU A N 1
ATOM 612 C CA . GLU A 1 76 ? -10.762 6.045 21.286 1.00 94.69 76 GLU A CA 1
ATOM 613 C C . GLU A 1 76 ? -12.180 6.259 20.750 1.00 94.69 76 GLU A C 1
ATOM 615 O O . GLU A 1 76 ? -12.868 5.290 20.427 1.00 94.69 76 GLU A O 1
ATOM 620 N N . GLU A 1 77 ? -12.596 7.519 20.602 1.00 94.50 77 GLU A N 1
ATOM 621 C CA . GLU A 1 77 ? -13.897 7.868 20.041 1.00 94.50 77 GLU A CA 1
ATOM 622 C C . GLU A 1 77 ? -14.042 7.332 18.613 1.00 94.50 77 GLU A C 1
ATOM 624 O O . GLU A 1 77 ? -15.055 6.717 18.289 1.00 94.50 77 GLU A O 1
ATOM 629 N N . ILE A 1 78 ? -13.037 7.520 17.757 1.00 95.00 78 ILE A N 1
ATOM 630 C CA . ILE A 1 78 ? -13.086 7.063 16.366 1.00 95.00 78 ILE A CA 1
ATOM 631 C C . ILE A 1 78 ? -13.129 5.538 16.300 1.00 95.00 78 ILE A C 1
ATOM 633 O O . ILE A 1 78 ? -14.021 4.985 15.663 1.00 95.00 78 ILE A O 1
ATOM 637 N N . VAL A 1 79 ? -12.193 4.846 16.952 1.00 95.19 79 VAL A N 1
ATOM 638 C CA . VAL A 1 79 ? -12.052 3.389 16.823 1.00 95.19 79 VAL A CA 1
ATOM 639 C C . VAL A 1 79 ? -13.269 2.657 17.382 1.00 95.19 79 VAL A C 1
ATOM 641 O O . VAL A 1 79 ? -13.705 1.678 16.783 1.00 95.19 79 VAL A O 1
ATOM 644 N N . LYS A 1 80 ? -13.859 3.142 18.482 1.00 91.88 80 LYS A N 1
ATOM 645 C CA . LYS A 1 80 ? -15.029 2.496 19.097 1.00 91.88 80 LYS A CA 1
ATOM 646 C C . LYS A 1 80 ? -16.350 2.801 18.392 1.00 91.88 80 LYS A C 1
ATOM 648 O O . LYS A 1 80 ? -17.263 1.987 18.485 1.00 91.88 80 LYS A O 1
ATOM 653 N N . ASN A 1 81 ? -16.478 3.954 17.728 1.00 91.94 81 ASN A N 1
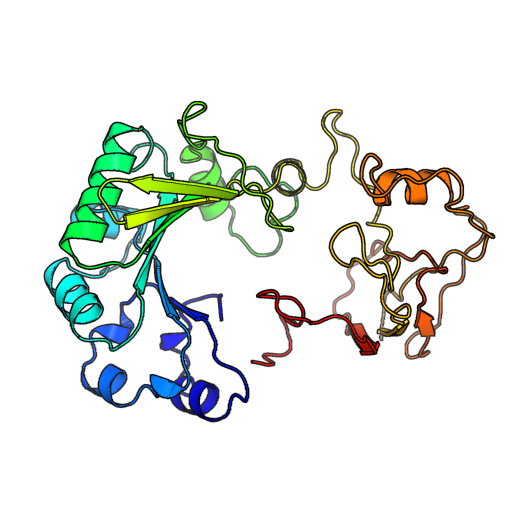ATOM 654 C CA . ASN A 1 81 ? -17.763 4.393 17.169 1.00 91.94 81 ASN A CA 1
ATOM 655 C C . ASN A 1 81 ? -17.889 4.237 15.650 1.00 91.94 81 ASN A C 1
ATOM 657 O O . ASN A 1 81 ? -19.003 4.356 15.138 1.00 91.94 81 ASN A O 1
ATOM 661 N N . ILE A 1 82 ? -16.806 3.974 14.907 1.00 94.44 82 ILE A N 1
ATOM 662 C CA . ILE A 1 82 ? -16.949 3.654 13.481 1.00 94.44 82 ILE A CA 1
ATOM 663 C C . ILE A 1 82 ? -17.328 2.175 13.307 1.00 94.44 82 ILE A C 1
ATOM 665 O O . ILE A 1 82 ? -16.686 1.307 13.898 1.00 94.44 82 ILE A O 1
ATOM 669 N N . PRO A 1 83 ? -18.336 1.843 12.480 1.00 95.88 83 PRO A N 1
ATOM 670 C CA . PRO A 1 83 ? -18.821 0.472 12.305 1.00 95.88 83 PRO A CA 1
ATOM 671 C C . PRO A 1 83 ? -17.924 -0.333 11.347 1.00 95.88 83 PRO A C 1
ATOM 673 O O . PRO A 1 83 ? -18.406 -1.028 10.456 1.00 95.88 83 PRO A O 1
ATOM 676 N N . LEU A 1 84 ? -16.604 -0.205 11.489 1.00 95.94 84 LEU A N 1
ATOM 677 C CA . LEU A 1 84 ? -15.602 -0.832 10.636 1.00 95.94 84 LEU A CA 1
ATOM 678 C C . LEU A 1 84 ? -14.548 -1.540 11.477 1.00 95.94 84 LEU A C 1
ATOM 680 O O . LEU A 1 84 ? -14.203 -1.103 12.571 1.00 95.94 84 LEU A O 1
ATOM 684 N N . GLN A 1 85 ? -13.938 -2.576 10.906 1.00 94.31 85 GLN A N 1
ATOM 685 C CA . GLN A 1 85 ? -12.679 -3.082 11.437 1.00 94.31 85 GLN A CA 1
ATOM 686 C C . GLN A 1 85 ? -11.589 -2.026 11.246 1.00 94.31 85 GLN A C 1
ATOM 688 O O . GLN A 1 85 ? -11.302 -1.607 10.116 1.00 94.31 85 GLN A O 1
ATOM 693 N N . VAL A 1 86 ? -10.978 -1.616 12.356 1.00 96.69 86 VAL A N 1
ATOM 694 C CA . VAL A 1 86 ? -9.861 -0.673 12.350 1.00 96.69 86 VAL A CA 1
ATOM 695 C C . VAL A 1 86 ? -8.545 -1.407 12.508 1.00 96.69 86 VAL A C 1
ATOM 697 O O . VAL A 1 86 ? -8.368 -2.194 13.436 1.00 96.69 86 VAL A O 1
ATOM 700 N N . ARG A 1 87 ? -7.599 -1.099 11.626 1.00 96.88 87 ARG A N 1
ATOM 701 C CA . ARG A 1 87 ? -6.192 -1.446 11.791 1.00 96.88 87 ARG A CA 1
ATOM 702 C C . ARG A 1 87 ? -5.381 -0.206 12.131 1.00 96.88 87 ARG A C 1
ATOM 704 O O . ARG A 1 87 ? -5.486 0.801 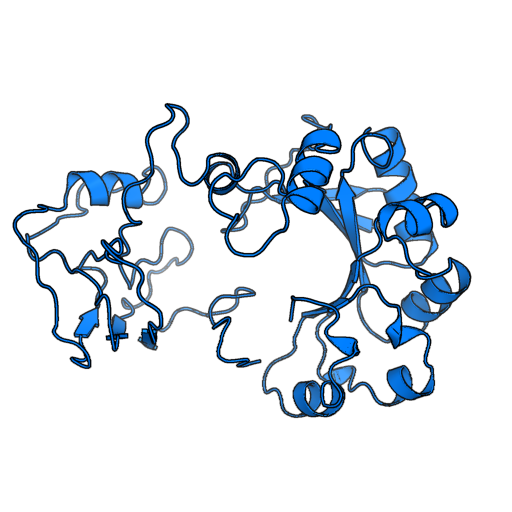11.434 1.00 96.88 87 ARG A O 1
ATOM 711 N N . ILE A 1 88 ? -4.518 -0.284 13.134 1.00 97.25 88 ILE A N 1
ATOM 712 C CA . ILE A 1 88 ? -3.495 0.745 13.349 1.00 97.25 88 ILE A CA 1
ATOM 713 C C . ILE A 1 88 ? -2.289 0.433 12.466 1.00 97.25 88 ILE A C 1
ATOM 715 O O . ILE A 1 88 ? -1.815 -0.696 12.446 1.00 97.25 88 ILE A O 1
ATOM 719 N N . ASN A 1 89 ? -1.789 1.411 11.719 1.00 95.06 89 ASN A N 1
ATOM 720 C CA . ASN A 1 89 ? -0.526 1.297 10.997 1.00 95.06 89 ASN A CA 1
ATOM 721 C C . ASN A 1 89 ? 0.530 2.126 11.734 1.00 95.06 89 ASN A C 1
ATOM 723 O O . ASN A 1 89 ? 0.372 3.338 11.858 1.00 95.06 89 ASN A O 1
ATOM 727 N N . ALA A 1 90 ? 1.611 1.494 12.166 1.00 94.94 90 ALA A N 1
ATOM 728 C CA . ALA A 1 90 ? 2.758 2.134 12.791 1.00 94.94 90 ALA A CA 1
ATOM 729 C C . ALA A 1 90 ? 4.005 1.935 11.923 1.00 94.94 90 ALA A C 1
ATOM 731 O O . ALA A 1 90 ? 4.108 0.955 11.180 1.00 94.94 90 ALA A O 1
ATOM 732 N N . LEU A 1 91 ? 4.954 2.863 12.019 1.00 91.94 91 LEU A N 1
ATOM 733 C CA . LEU A 1 91 ? 6.284 2.688 11.445 1.00 91.94 91 LEU A CA 1
ATOM 734 C C . LEU A 1 91 ? 7.275 2.367 12.559 1.00 91.94 91 LEU A C 1
ATOM 736 O O . LEU A 1 91 ? 7.127 2.853 13.678 1.00 91.94 91 LEU A O 1
ATOM 740 N N . LEU A 1 92 ? 8.274 1.555 12.235 1.00 91.06 92 LEU A N 1
ATOM 741 C CA . LEU A 1 92 ? 9.442 1.357 13.078 1.00 91.06 92 LEU A CA 1
ATOM 742 C C . LEU A 1 92 ? 10.419 2.497 12.812 1.00 91.06 92 LEU A C 1
ATOM 744 O O . LEU A 1 92 ? 10.851 2.695 11.674 1.00 91.06 92 LEU A O 1
ATOM 748 N N . ILE A 1 93 ? 10.715 3.262 13.857 1.00 91.31 93 ILE A N 1
ATOM 749 C CA . ILE A 1 93 ? 11.504 4.493 13.787 1.00 91.31 93 ILE A CA 1
ATOM 750 C C . ILE A 1 93 ? 12.513 4.451 14.930 1.00 91.31 93 ILE A C 1
ATOM 752 O O . ILE A 1 93 ? 12.109 4.346 16.090 1.00 91.31 93 ILE A O 1
ATOM 756 N N . ASN A 1 94 ? 13.802 4.533 14.602 1.00 90.75 94 ASN A N 1
ATOM 757 C CA . ASN A 1 94 ? 14.899 4.559 15.572 1.00 90.75 94 ASN A CA 1
ATOM 758 C C . ASN A 1 94 ? 14.703 5.707 16.582 1.00 90.75 94 ASN A C 1
ATOM 760 O O . ASN A 1 94 ? 14.389 6.827 16.181 1.00 90.75 94 ASN A O 1
ATOM 764 N N . GLY A 1 95 ? 14.855 5.430 17.878 1.00 92.06 95 GLY A N 1
ATOM 765 C CA . GLY A 1 95 ? 14.558 6.355 18.978 1.00 92.06 95 GLY A CA 1
ATOM 766 C C . GLY A 1 95 ? 13.081 6.414 19.404 1.00 92.06 95 GLY A C 1
ATOM 767 O O . GLY A 1 95 ? 12.752 7.076 20.394 1.00 92.06 95 GLY A O 1
ATOM 768 N N . TYR A 1 96 ? 12.183 5.724 18.692 1.00 95.06 96 TYR A N 1
ATOM 769 C CA . TYR A 1 96 ? 10.748 5.694 18.982 1.00 95.06 96 TYR A CA 1
ATOM 770 C C . TYR A 1 96 ? 10.238 4.255 19.135 1.00 95.06 96 TYR A C 1
ATOM 772 O O . TYR A 1 96 ? 10.304 3.718 20.231 1.00 95.06 96 TYR A O 1
ATOM 780 N N . ILE A 1 97 ? 9.737 3.627 18.065 1.00 94.19 97 ILE A N 1
ATOM 781 C CA . ILE A 1 97 ? 9.341 2.211 18.066 1.00 94.19 97 ILE A CA 1
ATOM 782 C C . ILE A 1 97 ? 10.465 1.415 17.406 1.00 94.19 97 ILE A C 1
ATOM 784 O O . ILE A 1 97 ? 10.412 1.125 16.212 1.00 94.19 97 ILE A O 1
ATOM 788 N N . ASP A 1 98 ? 11.504 1.111 18.175 1.00 91.69 98 ASP A N 1
ATOM 789 C CA . ASP A 1 98 ? 12.764 0.547 17.673 1.00 91.69 98 ASP A CA 1
ATOM 790 C C . ASP A 1 98 ? 13.231 -0.719 18.404 1.00 91.69 98 ASP A C 1
ATOM 792 O O . ASP A 1 98 ? 14.274 -1.289 18.085 1.00 91.69 98 ASP A O 1
ATOM 796 N N . SER A 1 99 ? 12.445 -1.184 19.370 1.00 89.50 99 SER A N 1
ATOM 797 C CA . SER A 1 99 ? 12.732 -2.364 20.177 1.00 89.50 99 SER A CA 1
ATOM 798 C C . SER A 1 99 ? 11.481 -3.214 20.368 1.00 89.50 99 SER A C 1
ATOM 800 O O . SER A 1 99 ? 10.352 -2.754 20.176 1.00 89.50 99 SER A O 1
ATOM 802 N N . LEU A 1 100 ? 11.678 -4.475 20.761 1.00 86.94 100 LEU A N 1
ATOM 803 C CA . LEU A 1 100 ? 10.585 -5.403 21.054 1.00 86.94 100 LEU A CA 1
ATOM 804 C C . LEU A 1 100 ? 9.647 -4.854 22.144 1.00 86.94 100 LEU A C 1
ATOM 806 O O . LEU A 1 100 ? 8.427 -4.936 22.007 1.00 86.94 100 LEU A O 1
ATOM 810 N N . ASP A 1 101 ? 10.208 -4.233 23.182 1.00 91.19 101 ASP A N 1
ATOM 811 C CA . ASP A 1 101 ? 9.437 -3.629 24.271 1.00 91.19 101 ASP A CA 1
ATOM 812 C C . ASP A 1 101 ? 8.537 -2.490 23.771 1.00 91.19 101 ASP A C 1
ATOM 814 O O . ASP A 1 101 ? 7.366 -2.408 24.146 1.00 91.19 101 ASP A O 1
ATOM 818 N N . GLU A 1 102 ? 9.045 -1.624 22.890 1.00 94.25 102 GLU A N 1
ATOM 819 C CA . GLU A 1 102 ? 8.258 -0.535 22.297 1.00 94.25 102 GLU A CA 1
ATOM 820 C C . GLU A 1 102 ? 7.174 -1.063 21.345 1.00 94.25 102 GLU A C 1
ATOM 822 O O . GLU A 1 102 ? 6.042 -0.569 21.352 1.00 94.25 102 GLU A O 1
ATOM 827 N N . VAL A 1 103 ? 7.474 -2.118 20.580 1.00 92.12 103 VAL A N 1
ATOM 828 C CA . VAL A 1 103 ? 6.486 -2.830 19.755 1.00 92.12 103 VAL A CA 1
ATOM 829 C C . VAL A 1 103 ? 5.360 -3.391 20.628 1.00 92.12 103 VAL A C 1
ATOM 831 O O . VAL A 1 103 ? 4.187 -3.167 20.323 1.00 92.12 103 VAL A O 1
ATOM 834 N N . HIS A 1 104 ? 5.681 -4.047 21.747 1.00 91.62 104 HIS A N 1
ATOM 835 C CA . HIS A 1 104 ? 4.678 -4.559 22.684 1.00 91.62 104 HIS A CA 1
ATOM 836 C C . HIS A 1 104 ? 3.819 -3.450 23.292 1.00 91.62 104 HIS A C 1
ATOM 838 O O . HIS A 1 104 ? 2.595 -3.584 23.328 1.00 91.62 104 HIS A O 1
ATOM 844 N N . LYS A 1 105 ? 4.419 -2.329 23.707 1.00 95.62 105 LYS A N 1
ATOM 845 C CA . LYS A 1 105 ? 3.661 -1.168 24.205 1.00 95.62 105 LYS A CA 1
ATOM 846 C C . LYS A 1 105 ? 2.692 -0.634 23.151 1.00 95.62 105 LYS A C 1
ATOM 848 O O . LYS A 1 105 ? 1.547 -0.322 23.476 1.00 95.62 105 LYS A O 1
ATOM 853 N N . MET A 1 106 ? 3.115 -0.574 21.889 1.00 96.69 106 MET A N 1
ATOM 854 C CA . MET A 1 106 ? 2.255 -0.141 20.788 1.00 96.69 106 MET A CA 1
ATOM 855 C C . MET A 1 106 ? 1.116 -1.138 20.498 1.00 96.69 106 MET A C 1
ATOM 857 O O . MET A 1 106 ? -0.005 -0.716 20.211 1.00 96.69 106 MET A O 1
ATOM 861 N N . ILE A 1 107 ? 1.369 -2.447 20.609 1.00 94.81 107 ILE A N 1
ATOM 862 C CA . ILE A 1 107 ? 0.342 -3.496 20.477 1.00 94.81 107 ILE A CA 1
ATOM 863 C C . ILE A 1 107 ? -0.713 -3.360 21.581 1.00 94.81 107 ILE A C 1
ATOM 865 O O . ILE A 1 107 ? -1.908 -3.296 21.282 1.00 94.81 107 ILE A O 1
ATOM 869 N N . GLU A 1 108 ? -0.288 -3.265 22.843 1.00 95.94 108 GLU A N 1
ATOM 870 C CA . GLU A 1 108 ? -1.207 -3.115 23.978 1.00 95.94 108 GLU A CA 1
ATOM 871 C C . GLU A 1 108 ? -1.995 -1.800 23.892 1.00 95.94 108 GLU A C 1
ATOM 873 O O . GLU A 1 108 ? -3.194 -1.780 24.168 1.00 95.94 108 GLU A O 1
ATOM 878 N N . PHE A 1 109 ? -1.370 -0.719 23.412 1.00 97.19 109 PHE A N 1
ATOM 879 C CA . PHE A 1 109 ? -2.058 0.538 23.122 1.00 97.19 109 PHE A CA 1
ATOM 880 C C . PHE A 1 109 ? -3.148 0.376 22.050 1.00 97.19 109 PHE A C 1
ATOM 882 O O . PHE A 1 109 ? -4.291 0.786 22.261 1.00 97.19 109 PHE A O 1
ATOM 889 N N . ALA A 1 110 ? -2.833 -0.245 20.908 1.00 96.44 110 ALA A N 1
ATOM 890 C CA . ALA A 1 110 ? -3.806 -0.461 19.836 1.00 96.44 110 ALA A CA 1
ATOM 891 C C . ALA A 1 110 ? -4.992 -1.314 20.316 1.00 96.44 110 ALA A C 1
ATOM 893 O O . ALA A 1 110 ? -6.150 -0.985 20.044 1.00 96.44 110 ALA A O 1
ATOM 894 N N . LYS A 1 111 ? -4.705 -2.364 21.092 1.00 95.00 111 LYS A N 1
ATOM 895 C CA . LYS A 1 111 ? -5.711 -3.222 21.721 1.00 95.00 111 LYS A CA 1
ATOM 896 C C . LYS A 1 111 ? -6.591 -2.452 22.705 1.00 95.00 111 LYS A C 1
ATOM 898 O O . LYS A 1 111 ? -7.812 -2.569 22.633 1.00 95.00 111 LYS A O 1
ATOM 903 N N . TYR A 1 112 ? -5.999 -1.655 23.596 1.00 95.44 112 TYR A N 1
ATOM 904 C CA . TYR A 1 112 ? -6.731 -0.843 24.574 1.00 95.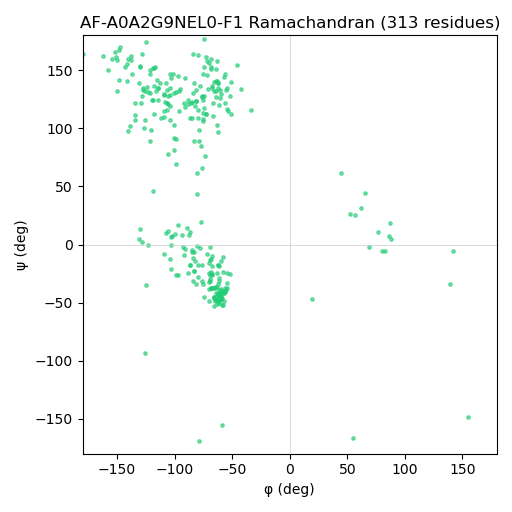44 112 TYR A CA 1
ATOM 905 C C . TYR A 1 112 ? -7.760 0.079 23.902 1.00 95.44 112 TYR A C 1
ATOM 907 O O . T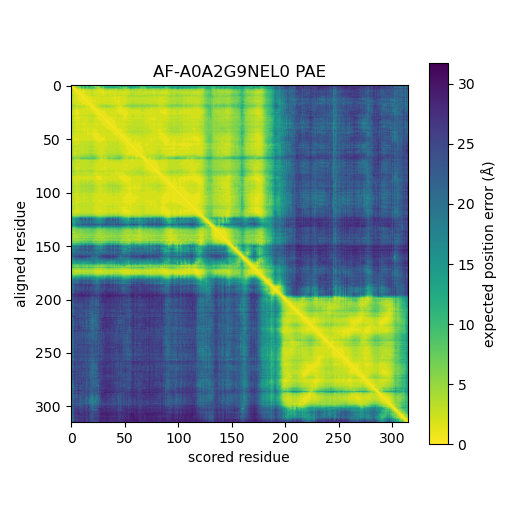YR A 1 112 ? -8.890 0.210 24.374 1.00 95.44 112 TYR A O 1
ATOM 915 N N . HIS A 1 113 ? -7.399 0.657 22.753 1.00 95.75 113 HIS A N 1
ATOM 916 C CA . HIS A 1 113 ? -8.286 1.518 21.972 1.00 95.75 113 HIS A CA 1
ATOM 917 C C . HIS A 1 113 ? -9.288 0.765 21.081 1.00 95.75 113 HIS A C 1
ATOM 919 O O . HIS A 1 113 ? -10.129 1.406 20.457 1.00 95.75 113 HIS A O 1
ATOM 925 N N . GLY A 1 114 ? -9.263 -0.571 21.058 1.00 94.81 114 GLY A N 1
ATOM 926 C CA . GLY A 1 114 ? -10.234 -1.400 20.337 1.00 94.81 114 GLY A CA 1
ATOM 927 C C . GLY A 1 114 ? -9.888 -1.668 18.872 1.00 94.81 114 GLY A C 1
ATOM 928 O O . GLY A 1 114 ? -10.770 -2.037 18.098 1.00 94.81 114 GLY A O 1
ATOM 929 N N . ALA A 1 115 ? -8.630 -1.483 18.463 1.00 96.00 115 ALA A N 1
ATOM 930 C CA . ALA A 1 115 ? -8.213 -1.849 17.116 1.00 96.00 115 ALA A CA 1
ATOM 931 C C . ALA A 1 115 ? -8.329 -3.367 16.905 1.00 96.00 115 ALA A C 1
ATOM 933 O O . ALA A 1 115 ? -7.995 -4.163 17.780 1.00 96.00 115 ALA A O 1
ATOM 934 N N . HIS A 1 116 ? -8.769 -3.770 15.715 1.00 95.25 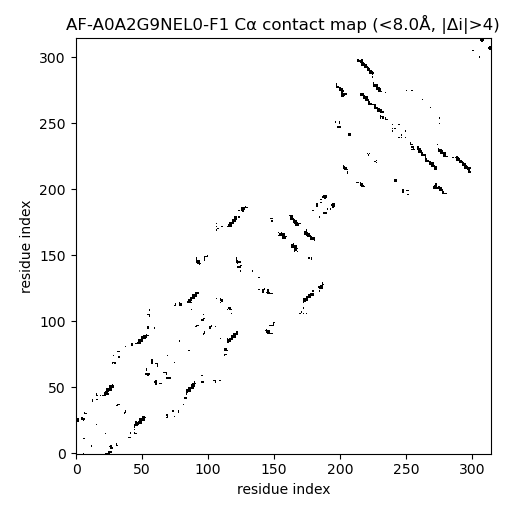116 HIS A N 1
ATOM 935 C CA . HIS A 1 116 ? -8.867 -5.177 15.330 1.00 95.25 116 HIS A CA 1
ATOM 936 C C . HIS A 1 116 ? -7.498 -5.777 14.989 1.00 95.25 116 HIS A C 1
ATOM 938 O O . HIS A 1 116 ? -7.261 -6.966 15.175 1.00 95.25 116 HIS A O 1
ATOM 944 N N . SER A 1 117 ? -6.598 -4.946 14.465 1.00 95.12 117 SER A N 1
ATOM 945 C CA . SER A 1 117 ? -5.240 -5.348 14.114 1.00 95.12 117 SER A CA 1
ATOM 946 C C . SER A 1 117 ? -4.263 -4.181 14.196 1.00 95.12 117 SER A C 1
ATOM 948 O O . SER A 1 117 ? -4.660 -3.011 14.208 1.00 95.12 117 SER A O 1
ATOM 950 N N . ILE A 1 118 ? -2.971 -4.490 14.195 1.00 95.06 118 ILE A N 1
ATOM 951 C CA . ILE A 1 118 ? -1.892 -3.519 14.043 1.00 95.06 118 ILE A CA 1
ATOM 952 C C . ILE A 1 118 ? -0.896 -3.992 12.985 1.00 95.06 118 ILE A C 1
ATOM 954 O O . ILE A 1 118 ? -0.574 -5.171 12.898 1.00 95.06 118 ILE A O 1
ATOM 958 N N . LYS A 1 119 ? -0.418 -3.068 12.152 1.00 92.81 119 LYS A N 1
ATOM 959 C CA . LYS A 1 119 ? 0.629 -3.300 11.160 1.00 92.81 119 LYS A CA 1
ATOM 960 C C . LYS A 1 119 ? 1.833 -2.416 11.458 1.00 92.81 119 LYS A C 1
ATOM 962 O O . LYS A 1 119 ? 1.692 -1.199 11.448 1.00 92.81 119 LYS A O 1
ATOM 967 N N . PHE A 1 120 ? 3.004 -3.016 11.602 1.00 91.69 120 PHE A N 1
ATOM 968 C CA . PHE A 1 120 ? 4.294 -2.337 11.624 1.00 91.69 120 PHE A CA 1
ATOM 969 C C . PHE A 1 120 ? 4.921 -2.350 10.228 1.00 91.69 120 PHE A C 1
ATOM 971 O O . PHE A 1 120 ? 4.918 -3.376 9.543 1.00 91.69 120 PHE A O 1
ATOM 978 N N . GLY A 1 121 ? 5.434 -1.209 9.783 1.00 88.12 121 GLY A N 1
ATOM 979 C CA . GLY A 1 121 ? 6.235 -1.088 8.567 1.00 88.12 121 GLY A CA 1
ATOM 980 C C . GLY A 1 121 ? 7.616 -0.525 8.872 1.00 88.12 121 GLY A C 1
ATOM 981 O O . GLY A 1 121 ? 7.756 0.308 9.760 1.00 88.12 121 GLY A O 1
ATOM 982 N N . GLU A 1 122 ? 8.629 -0.945 8.126 1.00 86.19 122 GLU A N 1
ATOM 983 C CA . GLU A 1 122 ? 9.911 -0.235 8.128 1.00 86.19 122 GLU A CA 1
ATOM 984 C C . GLU A 1 122 ? 9.770 1.107 7.396 1.00 86.19 122 GLU A C 1
ATOM 986 O O . GLU A 1 122 ? 9.025 1.212 6.414 1.00 86.19 122 GLU A O 1
ATOM 991 N N . ILE A 1 123 ? 10.500 2.132 7.842 1.00 79.62 123 ILE A N 1
ATOM 992 C CA . ILE A 1 123 ? 10.678 3.339 7.032 1.00 79.62 123 ILE A CA 1
ATOM 993 C C . ILE A 1 123 ? 11.407 2.950 5.737 1.00 79.62 123 ILE A C 1
ATOM 995 O O . ILE A 1 123 ? 12.412 2.238 5.755 1.00 79.62 123 ILE A O 1
ATOM 999 N N . THR A 1 124 ? 10.927 3.442 4.596 1.00 68.69 124 THR A N 1
ATOM 1000 C CA . THR A 1 124 ? 11.597 3.292 3.298 1.00 68.69 124 THR A CA 1
ATOM 1001 C C . THR A 1 124 ? 12.829 4.202 3.239 1.00 68.69 124 THR A C 1
ATOM 1003 O O . THR A 1 124 ? 12.784 5.278 2.650 1.00 68.69 124 THR A O 1
ATOM 1006 N N . GLY A 1 125 ? 13.912 3.804 3.913 1.00 55.53 125 GLY A N 1
ATOM 1007 C CA . GLY A 1 125 ? 15.172 4.560 3.971 1.00 55.53 125 GLY A CA 1
ATOM 1008 C C . GLY A 1 125 ? 16.243 4.096 2.980 1.00 55.53 125 GLY A C 1
ATOM 1009 O O . GLY A 1 125 ? 17.055 4.902 2.551 1.00 55.53 125 GLY A O 1
ATOM 1010 N N . ASN A 1 126 ? 16.222 2.827 2.557 1.00 54.91 126 ASN A N 1
ATOM 1011 C CA . ASN A 1 126 ? 17.332 2.221 1.799 1.00 54.91 126 ASN A CA 1
ATOM 1012 C C . ASN A 1 126 ? 17.132 2.154 0.278 1.00 54.91 126 ASN A C 1
ATOM 1014 O O . ASN A 1 126 ? 17.907 1.494 -0.407 1.00 54.91 126 ASN A O 1
ATOM 1018 N N . ASN A 1 127 ? 16.098 2.794 -0.273 1.00 55.16 127 ASN A N 1
ATOM 1019 C CA . ASN A 1 127 ? 15.813 2.686 -1.701 1.00 55.16 127 ASN A CA 1
ATOM 1020 C C . ASN A 1 127 ? 16.188 3.952 -2.494 1.00 55.16 127 ASN A C 1
ATOM 1022 O O . ASN A 1 127 ? 15.288 4.694 -2.894 1.00 55.16 127 ASN A O 1
ATOM 1026 N N . GLU A 1 128 ? 17.494 4.109 -2.764 1.00 51.72 128 GLU A N 1
ATOM 1027 C CA . GLU A 1 128 ? 18.126 4.333 -4.098 1.00 51.72 128 GLU A CA 1
ATOM 1028 C C . GLU A 1 128 ? 17.290 4.836 -5.297 1.00 51.72 128 GLU A C 1
ATOM 1030 O O . GLU A 1 128 ? 17.710 5.642 -6.118 1.00 51.72 128 GLU A O 1
ATOM 1035 N N . SER A 1 129 ? 16.132 4.227 -5.515 1.00 48.03 129 SER A N 1
ATOM 1036 C CA . SER A 1 129 ? 15.363 4.353 -6.757 1.00 48.03 129 SER A CA 1
ATOM 1037 C C . SER A 1 129 ? 13.941 4.863 -6.537 1.00 48.03 129 SER A C 1
ATOM 1039 O O . SER A 1 129 ? 13.196 5.056 -7.489 1.00 48.03 129 SER A O 1
ATOM 1041 N N . SER A 1 130 ? 13.556 5.124 -5.285 1.00 48.72 130 SER A N 1
ATOM 1042 C CA . SER A 1 130 ? 12.260 5.728 -4.930 1.00 48.72 130 SER A CA 1
ATOM 1043 C C . SER A 1 130 ? 12.299 7.268 -4.887 1.00 48.72 130 SER A C 1
ATOM 1045 O O . SER A 1 130 ? 11.391 7.906 -4.357 1.00 48.72 130 SER A O 1
ATOM 1047 N N . HIS A 1 131 ? 13.367 7.855 -5.437 1.00 50.09 131 HIS A N 1
ATOM 1048 C CA . HIS A 1 131 ? 13.865 9.203 -5.147 1.00 50.09 131 HIS A CA 1
ATOM 1049 C C . HIS A 1 131 ? 13.210 10.359 -5.898 1.00 50.09 131 HIS A C 1
ATOM 1051 O O . HIS A 1 131 ? 13.384 11.500 -5.483 1.00 50.09 131 HIS A O 1
ATOM 1057 N N . ASP A 1 132 ? 12.412 10.105 -6.932 1.00 44.72 132 ASP A N 1
ATOM 1058 C CA . ASP A 1 132 ? 11.914 11.197 -7.781 1.00 44.72 132 ASP A CA 1
ATOM 1059 C C . ASP A 1 132 ? 10.839 12.078 -7.105 1.00 44.72 132 ASP A C 1
ATOM 1061 O O . ASP A 1 132 ? 10.471 13.124 -7.635 1.00 44.72 132 ASP A O 1
ATOM 1065 N N . PHE A 1 133 ? 10.335 11.693 -5.922 1.00 49.84 133 PHE A N 1
ATOM 1066 C CA . PHE A 1 133 ? 9.201 12.365 -5.263 1.00 49.84 133 PHE A CA 1
ATOM 1067 C C . PHE A 1 133 ? 9.411 12.716 -3.781 1.00 49.84 133 PHE A C 1
ATOM 1069 O O . PHE A 1 133 ? 8.474 13.185 -3.131 1.00 49.84 133 PHE A O 1
ATOM 1076 N N . VAL A 1 134 ? 10.604 12.491 -3.220 1.00 63.72 134 VAL A N 1
ATOM 1077 C CA . VAL A 1 134 ? 10.884 12.690 -1.786 1.00 63.72 134 VAL A CA 1
ATOM 1078 C C . VAL A 1 134 ? 12.008 13.710 -1.620 1.00 63.72 134 VAL A C 1
ATOM 1080 O O . VAL A 1 134 ? 13.042 13.591 -2.264 1.00 63.72 134 VAL A O 1
ATOM 1083 N N . SER A 1 135 ? 11.819 14.723 -0.767 1.00 71.69 135 SER A N 1
ATOM 1084 C CA . SER A 1 135 ? 12.852 15.743 -0.542 1.00 71.69 135 SER A CA 1
ATOM 1085 C C . SER A 1 135 ? 14.081 15.170 0.175 1.00 71.69 135 SER A C 1
ATOM 1087 O O . SER A 1 135 ? 13.964 14.250 0.988 1.00 71.69 135 SER A O 1
ATOM 1089 N N . ASP A 1 136 ? 15.251 15.776 -0.048 1.00 74.50 136 ASP A N 1
ATOM 1090 C CA . ASP A 1 136 ? 16.507 15.404 0.625 1.00 74.50 136 ASP A CA 1
ATOM 1091 C C . ASP A 1 136 ? 16.396 15.407 2.155 1.00 74.50 136 ASP A C 1
ATOM 1093 O O . ASP A 1 136 ? 17.045 14.614 2.836 1.00 74.50 136 ASP A O 1
ATOM 1097 N N . GLU A 1 137 ? 15.578 16.303 2.716 1.00 79.19 137 GLU A N 1
ATOM 1098 C CA . GLU A 1 137 ? 15.314 16.355 4.158 1.00 79.19 137 GLU A CA 1
ATOM 1099 C C . GLU A 1 137 ? 14.619 15.078 4.640 1.00 79.19 137 GLU A C 1
ATOM 1101 O O . GLU A 1 137 ? 15.058 14.468 5.615 1.00 79.19 137 GLU A O 1
ATOM 1106 N N . VAL A 1 138 ? 13.566 14.644 3.940 1.00 74.38 138 VAL A N 1
ATOM 1107 C CA . VAL A 1 138 ? 12.826 13.425 4.285 1.00 74.38 138 VAL A CA 1
ATOM 1108 C C . VAL A 1 138 ? 13.703 12.193 4.077 1.00 74.38 138 VAL A C 1
ATOM 1110 O O . VAL A 1 138 ? 13.676 11.284 4.903 1.00 74.38 138 VAL A O 1
ATOM 1113 N N . MET A 1 139 ? 14.534 12.173 3.031 1.00 74.69 139 MET A N 1
ATOM 1114 C CA . MET A 1 139 ? 15.491 11.085 2.815 1.00 74.69 139 MET A CA 1
ATOM 1115 C C . MET A 1 139 ? 16.490 10.974 3.965 1.00 74.69 139 MET A C 1
ATOM 1117 O O . MET A 1 139 ? 16.683 9.890 4.514 1.00 74.69 139 MET A O 1
ATOM 1121 N N . ARG A 1 140 ? 17.094 12.096 4.367 1.00 81.50 140 ARG A N 1
ATOM 1122 C CA . ARG A 1 140 ? 18.063 12.127 5.466 1.00 81.50 140 ARG A CA 1
ATOM 1123 C C . ARG A 1 140 ? 17.427 11.676 6.774 1.00 81.50 140 ARG A C 1
ATOM 1125 O O . ARG A 1 140 ? 17.985 10.817 7.448 1.00 81.50 140 ARG A O 1
ATOM 1132 N N . TYR A 1 141 ? 16.220 12.166 7.064 1.00 82.25 141 TYR A N 1
ATOM 1133 C CA . TYR A 1 141 ? 15.442 11.719 8.215 1.00 82.25 141 TYR A CA 1
ATOM 1134 C C . TYR A 1 141 ? 15.200 10.206 8.175 1.00 82.25 141 TYR A C 1
ATOM 1136 O O . TYR A 1 141 ? 15.466 9.519 9.158 1.00 82.25 141 TYR A O 1
ATOM 1144 N N . ASN A 1 142 ? 14.757 9.672 7.033 1.00 81.88 142 ASN A N 1
ATOM 1145 C CA . ASN A 1 142 ? 14.478 8.247 6.872 1.00 81.88 142 ASN A CA 1
ATOM 1146 C C . ASN A 1 142 ? 15.719 7.371 7.082 1.00 81.88 142 ASN A C 1
ATOM 1148 O O . ASN A 1 142 ? 15.597 6.299 7.667 1.00 81.88 142 ASN A O 1
ATOM 1152 N N . VAL A 1 143 ? 16.890 7.808 6.612 1.00 81.19 143 VAL A N 1
ATOM 1153 C CA . VAL A 1 143 ? 18.164 7.095 6.799 1.00 81.19 143 VAL A CA 1
ATOM 1154 C C . VAL A 1 143 ? 18.611 7.148 8.260 1.00 81.19 143 VAL A C 1
ATOM 1156 O O . VAL A 1 143 ? 18.923 6.111 8.838 1.00 81.19 143 VAL A O 1
ATOM 1159 N N . GLU A 1 144 ? 18.600 8.334 8.875 1.00 84.19 144 GLU A N 1
ATOM 1160 C CA . GLU A 1 144 ? 18.996 8.533 10.279 1.00 84.19 144 GLU A CA 1
ATOM 1161 C C . GLU A 1 144 ? 18.100 7.759 11.257 1.00 84.19 144 GLU A C 1
ATOM 1163 O O . GLU A 1 144 ? 18.564 7.293 12.300 1.00 84.19 144 GLU A O 1
ATOM 1168 N N . HIS A 1 145 ? 16.825 7.590 10.901 1.00 84.56 145 HIS A N 1
ATOM 1169 C CA . HIS A 1 145 ? 15.820 6.974 11.761 1.00 84.56 145 HIS A CA 1
ATOM 1170 C C . HIS A 1 145 ? 15.402 5.566 11.318 1.00 84.56 145 HIS A C 1
ATOM 1172 O O . HIS A 1 145 ? 14.432 5.016 11.848 1.00 84.56 145 HIS A O 1
ATOM 1178 N N . TYR A 1 146 ? 16.107 4.958 10.361 1.00 83.75 146 TYR A N 1
ATOM 1179 C CA . TYR A 1 146 ? 15.792 3.609 9.903 1.00 83.75 146 TYR A CA 1
ATOM 1180 C C . TYR A 1 146 ? 15.988 2.598 11.035 1.00 83.75 146 TYR A C 1
ATOM 1182 O O . TYR A 1 146 ? 17.058 2.498 11.635 1.00 83.75 146 TYR A O 1
ATOM 1190 N N . CYS A 1 147 ? 14.952 1.805 11.288 1.00 81.81 147 CYS A N 1
ATOM 1191 C CA . CYS A 1 147 ? 15.002 0.673 12.194 1.00 81.81 147 CYS A CA 1
ATOM 1192 C C . CYS A 1 147 ? 14.456 -0.560 11.471 1.00 81.81 147 CYS A C 1
ATOM 1194 O O . CYS A 1 147 ? 13.367 -0.526 10.889 1.00 81.81 147 CYS A O 1
ATOM 1196 N N . LYS A 1 148 ? 15.233 -1.646 11.494 1.00 78.25 148 LYS A N 1
ATOM 1197 C CA . LYS A 1 148 ? 14.784 -2.956 11.012 1.00 78.25 148 LYS A CA 1
ATOM 1198 C C . LYS A 1 148 ? 13.818 -3.561 12.009 1.00 78.25 148 LYS A C 1
ATOM 1200 O O . LYS A 1 148 ? 13.943 -3.319 13.204 1.00 78.25 148 LYS A O 1
ATOM 1205 N N . ILE A 1 149 ? 12.923 -4.419 11.529 1.00 71.75 149 ILE A N 1
ATOM 1206 C CA . ILE A 1 149 ? 12.059 -5.207 12.414 1.00 71.75 149 ILE A CA 1
ATOM 1207 C C . ILE A 1 149 ? 12.933 -5.961 13.437 1.00 71.75 149 ILE A C 1
ATOM 1209 O O . ILE A 1 149 ? 13.724 -6.819 13.034 1.00 71.75 149 ILE A O 1
ATOM 1213 N N . PRO A 1 150 ? 12.825 -5.655 14.748 1.00 63.91 150 PRO A N 1
ATOM 1214 C CA . PRO A 1 150 ? 13.818 -6.071 15.740 1.00 63.91 150 PRO A CA 1
ATOM 1215 C C . PRO A 1 150 ? 13.711 -7.547 16.165 1.00 63.91 150 PRO A C 1
ATOM 1217 O O . PRO A 1 150 ? 14.203 -7.914 17.226 1.00 63.91 150 PRO A O 1
ATOM 1220 N N . ILE A 1 151 ? 13.050 -8.415 15.387 1.00 62.91 151 ILE A N 1
ATOM 1221 C CA . ILE A 1 151 ? 12.605 -9.720 15.890 1.00 62.91 151 ILE A CA 1
ATOM 1222 C C . ILE A 1 151 ? 12.790 -10.820 14.843 1.00 62.91 151 ILE A C 1
ATOM 1224 O O . ILE A 1 151 ? 11.933 -11.041 13.990 1.00 62.91 151 ILE A O 1
ATOM 1228 N N . SER A 1 152 ? 13.892 -11.567 14.945 1.00 56.75 152 SER A N 1
ATOM 1229 C CA . SER A 1 152 ? 14.081 -12.819 14.198 1.00 56.75 152 SER A CA 1
ATOM 1230 C C . SER A 1 152 ? 13.143 -13.945 14.656 1.00 56.75 152 SER A C 1
ATOM 1232 O O . SER A 1 152 ? 12.852 -14.862 13.892 1.00 56.75 152 SER A O 1
ATOM 1234 N N . GLU A 1 153 ? 12.657 -13.870 15.895 1.00 51.72 153 GLU A N 1
ATOM 1235 C CA . GLU A 1 153 ? 11.866 -14.911 16.565 1.00 51.72 153 GLU A CA 1
ATOM 1236 C C . GLU A 1 153 ? 10.364 -14.870 16.222 1.00 51.72 153 GLU A C 1
ATOM 1238 O O . GLU A 1 153 ? 9.694 -15.898 16.278 1.00 51.72 153 GLU A O 1
ATOM 1243 N N . MET A 1 154 ? 9.833 -13.719 15.785 1.00 50.94 154 MET A N 1
ATOM 1244 C CA . MET A 1 154 ? 8.433 -13.558 15.343 1.00 50.94 154 MET A CA 1
ATOM 1245 C C . MET A 1 154 ? 8.218 -13.874 13.856 1.00 50.94 154 MET A C 1
ATOM 1247 O O . MET A 1 154 ? 7.128 -13.689 13.311 1.00 50.94 154 MET A O 1
ATOM 1251 N N . TYR A 1 155 ? 9.241 -14.399 13.182 1.00 54.75 155 TYR A N 1
ATOM 1252 C CA . TYR A 1 155 ? 9.179 -14.789 11.781 1.00 54.75 155 TYR A CA 1
ATOM 1253 C C . TYR A 1 155 ? 8.431 -16.112 11.560 1.00 54.75 155 TYR A C 1
ATOM 1255 O O . TYR A 1 155 ? 8.985 -17.087 11.051 1.00 54.75 155 TYR A O 1
ATOM 1263 N N . LYS A 1 156 ? 7.122 -16.148 11.831 1.00 51.22 156 LYS A N 1
ATOM 1264 C CA . LYS A 1 156 ? 6.245 -17.096 11.128 1.00 51.22 156 LYS A CA 1
ATOM 1265 C C . LYS A 1 156 ? 5.965 -16.521 9.746 1.00 51.22 156 LYS A C 1
ATOM 1267 O O . LYS A 1 156 ? 5.043 -15.733 9.548 1.00 51.22 156 LYS A O 1
ATOM 1272 N N . LYS A 1 157 ? 6.846 -16.860 8.802 1.00 49.69 157 LYS A N 1
ATOM 1273 C CA . LYS A 1 157 ? 6.807 -16.400 7.411 1.00 49.69 157 LYS A CA 1
ATOM 1274 C C . LYS A 1 157 ? 5.414 -16.641 6.825 1.00 49.69 157 LYS A C 1
ATOM 1276 O O . LYS A 1 157 ? 5.017 -17.788 6.632 1.00 49.69 157 LYS A O 1
ATOM 1281 N N . CYS A 1 158 ? 4.683 -15.569 6.541 1.00 45.06 158 CYS A N 1
ATOM 1282 C CA . CYS A 1 158 ? 3.420 -15.640 5.822 1.00 45.06 158 CYS A CA 1
ATOM 1283 C C . CYS A 1 158 ? 3.669 -15.158 4.395 1.00 45.06 158 CYS A C 1
ATOM 1285 O O . CYS A 1 158 ? 4.134 -14.045 4.157 1.00 45.06 158 CYS A O 1
ATOM 1287 N N . HIS A 1 159 ? 3.424 -16.036 3.427 1.00 43.00 159 HIS A N 1
ATOM 1288 C CA . HIS A 1 159 ? 3.612 -15.710 2.022 1.00 43.00 159 HIS A CA 1
ATOM 1289 C C . HIS A 1 159 ? 2.427 -14.877 1.515 1.00 43.00 159 HIS A C 1
ATOM 1291 O O . HIS A 1 159 ? 1.400 -15.424 1.125 1.00 43.00 159 HIS A O 1
ATOM 1297 N N . GLU A 1 160 ? 2.592 -13.556 1.466 1.00 40.78 160 GLU A N 1
ATOM 1298 C CA . GLU A 1 160 ? 1.819 -12.682 0.578 1.00 40.78 160 GLU A CA 1
ATOM 1299 C C . GLU A 1 160 ? 2.733 -12.199 -0.562 1.00 40.78 160 GLU A C 1
ATOM 1301 O O . GLU A 1 160 ? 3.914 -11.921 -0.366 1.00 40.78 160 GLU A O 1
ATOM 1306 N N . ILE A 1 161 ? 2.218 -12.144 -1.793 1.00 37.28 161 ILE A N 1
ATOM 1307 C CA . ILE A 1 161 ? 3.001 -11.707 -2.959 1.00 37.28 161 ILE A CA 1
ATOM 1308 C C . ILE A 1 161 ? 3.048 -10.173 -2.960 1.00 37.28 161 ILE A C 1
ATOM 1310 O O . ILE A 1 161 ? 2.032 -9.544 -3.249 1.00 37.28 161 ILE A O 1
ATOM 1314 N N . GLY A 1 162 ? 4.217 -9.594 -2.659 1.00 43.53 162 GLY A N 1
ATOM 1315 C CA . GLY A 1 162 ? 4.464 -8.140 -2.683 1.00 43.53 162 GLY A CA 1
ATOM 1316 C C . GLY A 1 162 ? 5.367 -7.596 -1.563 1.00 43.53 162 GLY A C 1
ATOM 1317 O O . GLY A 1 162 ? 5.723 -6.423 -1.595 1.00 43.53 162 GLY A O 1
ATOM 1318 N N . GLY A 1 163 ? 5.756 -8.433 -0.600 1.00 49.78 163 GLY A N 1
ATOM 1319 C CA . GLY A 1 163 ? 6.540 -8.061 0.580 1.00 49.78 163 GLY A CA 1
ATOM 1320 C C . GLY A 1 163 ? 6.807 -9.287 1.450 1.00 49.78 163 GLY A C 1
ATOM 1321 O O . GLY A 1 163 ? 6.144 -10.312 1.280 1.00 49.78 163 GLY A O 1
ATOM 1322 N N . THR A 1 164 ? 7.757 -9.210 2.383 1.00 50.69 164 THR A N 1
ATOM 1323 C CA . THR A 1 164 ? 7.846 -10.231 3.434 1.00 50.69 164 THR A CA 1
ATOM 1324 C C . THR A 1 164 ? 6.917 -9.810 4.564 1.00 50.69 164 THR A C 1
ATOM 1326 O O . THR A 1 164 ? 7.167 -8.822 5.258 1.00 50.69 164 THR A O 1
ATOM 1329 N N . HIS A 1 165 ? 5.814 -10.543 4.708 1.00 63.50 165 HIS A N 1
ATOM 1330 C CA . HIS A 1 165 ? 4.808 -10.293 5.728 1.00 63.50 165 HIS A CA 1
ATOM 1331 C C . HIS A 1 165 ? 4.927 -11.318 6.856 1.00 63.50 165 HIS A C 1
ATOM 1333 O O . HIS A 1 165 ? 5.056 -12.522 6.620 1.00 63.50 165 HIS A O 1
ATOM 1339 N N . TYR A 1 166 ? 4.861 -10.836 8.093 1.00 65.25 166 TYR A N 1
ATOM 1340 C CA . TYR A 1 166 ? 4.818 -11.686 9.281 1.00 65.25 166 TYR A CA 1
ATOM 1341 C C . TYR A 1 166 ? 3.506 -11.454 10.008 1.00 65.25 166 TYR A C 1
ATOM 1343 O O . TYR A 1 166 ? 3.075 -10.307 10.113 1.00 65.25 166 TYR A O 1
ATOM 1351 N N . TYR A 1 167 ? 2.878 -12.537 10.458 1.00 70.81 167 TYR A N 1
ATOM 1352 C CA . TYR A 1 167 ? 1.608 -12.519 11.171 1.00 70.81 167 TYR A CA 1
ATOM 1353 C C . TYR A 1 167 ? 1.754 -13.264 12.492 1.00 70.81 167 TYR A C 1
ATOM 1355 O O . TYR A 1 167 ? 2.245 -14.396 12.516 1.00 70.81 167 TYR A O 1
ATOM 1363 N N . ASP A 1 168 ? 1.279 -12.642 13.563 1.00 72.19 168 ASP A N 1
ATOM 1364 C CA . ASP A 1 168 ? 1.056 -13.312 14.836 1.00 72.19 168 ASP A CA 1
ATOM 1365 C C . ASP A 1 168 ? -0.211 -12.769 15.504 1.00 72.19 168 ASP A C 1
ATOM 1367 O O . ASP A 1 168 ? -0.600 -11.623 15.275 1.00 72.19 168 ASP A O 1
ATOM 1371 N N . ASN A 1 169 ? -0.860 -13.583 16.334 1.00 77.25 169 ASN A N 1
ATOM 1372 C CA . ASN A 1 169 ? -1.936 -13.111 17.198 1.00 77.25 169 ASN A CA 1
ATOM 1373 C C . ASN A 1 169 ? -1.360 -12.923 18.601 1.00 77.25 169 ASN A C 1
ATOM 1375 O O . ASN A 1 169 ? -1.133 -13.887 19.332 1.00 77.25 169 ASN A O 1
ATOM 1379 N N . ILE A 1 170 ? -1.098 -11.671 18.966 1.00 79.25 170 ILE A N 1
ATOM 1380 C CA . ILE A 1 170 ? -0.466 -11.326 20.239 1.00 79.25 170 ILE A CA 1
ATOM 1381 C C . ILE A 1 170 ? -1.546 -10.734 21.124 1.00 79.25 170 ILE A C 1
ATOM 1383 O O . ILE A 1 170 ? -2.193 -9.759 20.755 1.00 79.25 170 ILE A O 1
ATOM 1387 N N . SER A 1 171 ? -1.774 -11.329 22.293 1.00 79.19 171 SER A N 1
ATOM 1388 C CA . SER A 1 171 ? -2.752 -10.817 23.260 1.00 79.19 171 SER A CA 1
ATOM 1389 C C . SER A 1 171 ? -4.184 -10.667 22.700 1.00 79.19 171 SER A C 1
ATOM 1391 O O . SER A 1 171 ? -4.955 -9.862 23.231 1.00 79.19 171 SER A O 1
ATOM 1393 N N . GLY A 1 172 ? -4.564 -11.425 21.663 1.00 84.31 172 GLY A N 1
ATOM 1394 C CA . GLY A 1 172 ? -5.895 -11.366 21.046 1.00 84.31 172 GLY A CA 1
ATOM 1395 C C . GLY A 1 172 ? -6.066 -10.307 19.950 1.00 84.31 172 GLY A C 1
ATOM 1396 O O . GLY A 1 172 ? -7.191 -10.116 19.494 1.00 84.31 172 GLY A O 1
ATOM 1397 N N . ILE A 1 173 ? -4.994 -9.628 19.524 1.00 90.94 173 ILE A N 1
ATOM 1398 C CA . ILE A 1 173 ? -4.994 -8.723 18.365 1.00 90.94 173 ILE A CA 1
ATOM 1399 C C . ILE A 1 173 ? -4.080 -9.274 17.266 1.00 90.94 173 ILE A C 1
ATOM 1401 O O . ILE A 1 173 ? -3.015 -9.828 17.542 1.00 90.94 173 ILE A O 1
ATOM 1405 N N . ASP A 1 174 ? -4.499 -9.118 16.012 1.00 90.06 174 ASP A N 1
ATOM 1406 C CA . ASP A 1 174 ? -3.692 -9.517 14.862 1.00 90.06 174 ASP A CA 1
ATOM 1407 C C . ASP A 1 174 ? -2.559 -8.514 14.622 1.00 90.06 174 ASP A C 1
ATOM 1409 O O . ASP A 1 174 ? -2.798 -7.316 14.435 1.00 90.06 174 ASP A O 1
ATOM 1413 N N . VAL A 1 175 ? -1.324 -9.005 14.587 1.00 89.00 175 VAL A N 1
ATOM 1414 C CA . VAL A 1 175 ? -0.112 -8.207 14.413 1.00 89.00 175 VAL A CA 1
ATOM 1415 C C . VAL A 1 175 ? 0.548 -8.567 13.094 1.00 89.00 175 VAL A C 1
ATOM 1417 O O . VAL A 1 175 ? 0.869 -9.724 12.838 1.00 89.00 175 VAL A O 1
ATOM 1420 N N . TYR A 1 176 ? 0.763 -7.554 12.261 1.00 86.75 176 TYR A N 1
ATOM 1421 C CA . TYR A 1 176 ? 1.396 -7.676 10.957 1.00 86.75 176 TYR A CA 1
ATOM 1422 C C . TYR A 1 176 ? 2.722 -6.924 10.953 1.00 86.75 176 TYR A C 1
ATOM 1424 O O . TYR A 1 176 ? 2.766 -5.757 11.332 1.00 86.75 176 TYR A O 1
ATOM 1432 N N . PHE A 1 177 ? 3.780 -7.527 10.430 1.00 84.25 177 PHE A N 1
ATOM 1433 C CA . PHE A 1 177 ? 5.007 -6.807 10.090 1.00 84.25 177 PHE A CA 1
ATOM 1434 C C . PHE A 1 177 ? 5.184 -6.797 8.580 1.00 84.25 177 PHE A C 1
ATOM 1436 O O . PHE A 1 177 ? 4.912 -7.788 7.906 1.00 84.25 177 PHE A O 1
ATOM 1443 N N . ASN A 1 178 ? 5.612 -5.662 8.047 1.00 79.50 178 ASN A N 1
ATOM 1444 C CA . ASN A 1 178 ? 5.885 -5.469 6.635 1.00 79.50 178 ASN A CA 1
ATOM 1445 C C . ASN A 1 178 ? 7.295 -4.920 6.494 1.00 79.50 178 ASN A C 1
ATOM 1447 O O . ASN A 1 178 ? 7.505 -3.717 6.674 1.00 79.50 178 ASN A O 1
ATOM 1451 N N . SER A 1 179 ? 8.242 -5.793 6.166 1.00 67.81 179 SER A N 1
ATOM 1452 C CA . SER A 1 179 ? 9.510 -5.315 5.637 1.00 67.81 179 SER A CA 1
ATOM 1453 C C . SER A 1 179 ? 9.276 -4.899 4.190 1.00 67.81 179 SER A C 1
ATOM 1455 O O . SER A 1 179 ? 8.470 -5.507 3.473 1.00 67.81 179 SER A O 1
ATOM 1457 N N . ALA A 1 180 ? 9.989 -3.874 3.729 1.00 60.56 180 ALA A N 1
ATOM 1458 C CA . ALA A 1 180 ? 10.132 -3.729 2.291 1.00 60.56 180 ALA A CA 1
ATOM 1459 C C . ALA A 1 180 ? 10.698 -5.063 1.761 1.00 60.56 180 ALA A C 1
ATOM 1461 O O . ALA A 1 180 ? 11.579 -5.649 2.400 1.00 60.56 180 ALA A O 1
ATOM 1462 N N . PRO A 1 181 ? 10.152 -5.617 0.671 1.00 53.81 181 PRO A N 1
ATOM 1463 C CA . PRO A 1 181 ? 10.722 -6.826 0.102 1.00 53.81 181 PRO A CA 1
ATOM 1464 C C . PRO A 1 181 ? 12.200 -6.581 -0.222 1.00 53.81 181 PRO A C 1
ATOM 1466 O O . PRO A 1 181 ? 12.565 -5.470 -0.611 1.00 53.81 181 PRO A O 1
ATOM 1469 N N . ASP A 1 182 ? 13.041 -7.608 -0.103 1.00 46.47 182 ASP A N 1
ATOM 1470 C CA . ASP A 1 182 ? 14.492 -7.499 -0.331 1.00 46.47 182 ASP A CA 1
ATOM 1471 C C . ASP A 1 182 ? 14.840 -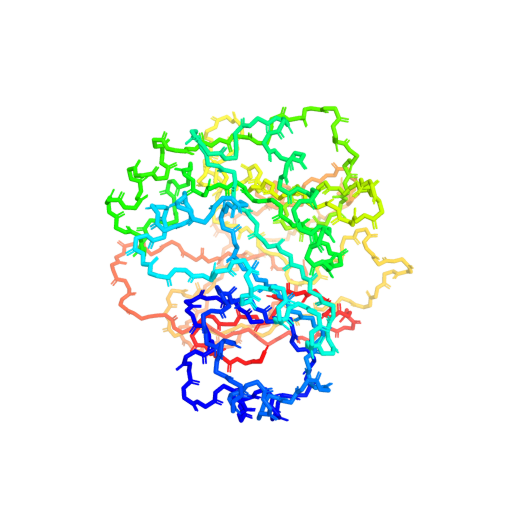6.851 -1.693 1.00 46.47 182 ASP A C 1
ATOM 1473 O O . ASP A 1 182 ? 15.876 -6.203 -1.836 1.00 46.47 182 ASP A O 1
ATOM 1477 N N . PHE A 1 183 ? 13.945 -6.944 -2.688 1.00 40.97 183 PHE A N 1
ATOM 1478 C CA . PHE A 1 183 ? 14.083 -6.274 -3.990 1.00 40.97 183 PHE A CA 1
ATOM 1479 C C . PHE A 1 183 ? 13.918 -4.741 -3.936 1.00 40.97 183 PHE A C 1
ATOM 1481 O O . PHE A 1 183 ? 14.519 -4.025 -4.732 1.00 40.97 183 PHE A O 1
ATOM 1488 N N . ALA A 1 184 ? 13.086 -4.220 -3.031 1.00 42.25 184 ALA A N 1
ATOM 1489 C CA . ALA A 1 184 ? 12.864 -2.785 -2.866 1.00 42.25 184 ALA A CA 1
ATOM 1490 C C . ALA A 1 184 ? 13.982 -2.158 -2.023 1.00 42.25 184 ALA A C 1
ATOM 1492 O O . ALA A 1 184 ? 14.392 -1.035 -2.286 1.00 42.25 184 ALA A O 1
ATOM 1493 N N . LEU A 1 185 ? 14.524 -2.897 -1.051 1.00 42.88 185 LEU A N 1
ATOM 1494 C CA . LEU A 1 185 ? 15.660 -2.453 -0.230 1.00 42.88 185 LEU A CA 1
ATOM 1495 C C . LEU A 1 185 ? 16.986 -2.388 -0.994 1.00 42.88 185 LEU A C 1
ATOM 1497 O O . LEU A 1 185 ? 17.939 -1.783 -0.520 1.00 42.88 185 LEU A O 1
ATOM 1501 N N . SER A 1 186 ? 17.057 -3.015 -2.159 1.00 40.44 186 SER A N 1
ATOM 1502 C CA . SER A 1 186 ? 18.265 -3.108 -2.975 1.00 40.44 186 SER A CA 1
ATOM 1503 C C . SER A 1 186 ? 18.271 -2.139 -4.159 1.00 40.44 186 SER A C 1
ATOM 1505 O O . SER A 1 186 ? 19.157 -2.224 -5.003 1.00 40.44 186 SER A O 1
ATOM 1507 N N . GLY A 1 187 ? 17.294 -1.230 -4.267 1.00 42.44 187 GLY A N 1
ATOM 1508 C CA . GLY A 1 187 ? 17.181 -0.351 -5.437 1.00 42.44 187 GLY A CA 1
ATOM 1509 C C . GLY A 1 187 ? 16.947 -1.129 -6.729 1.00 42.44 187 GLY A C 1
ATOM 1510 O O . GLY A 1 187 ? 17.462 -0.763 -7.783 1.00 42.44 187 GLY A O 1
ATOM 1511 N N . GLY A 1 188 ? 16.253 -2.266 -6.623 1.00 45.84 188 GLY A N 1
ATOM 1512 C CA . GLY A 1 188 ? 16.178 -3.224 -7.705 1.00 45.84 188 GLY A CA 1
ATOM 1513 C C . GLY A 1 188 ? 17.537 -3.854 -8.007 1.00 45.84 188 GLY A C 1
ATOM 1514 O O . GLY A 1 188 ? 17.868 -3.987 -9.177 1.00 45.84 188 GLY A O 1
ATOM 1515 N N . ARG A 1 189 ? 18.315 -4.266 -6.998 1.00 44.31 189 ARG A N 1
ATOM 1516 C CA . ARG A 1 189 ? 19.558 -5.034 -7.181 1.00 44.31 189 ARG A CA 1
ATOM 1517 C C . ARG A 1 189 ? 19.472 -6.401 -6.499 1.00 44.31 189 ARG A C 1
ATOM 1519 O O . ARG A 1 189 ? 18.757 -6.588 -5.523 1.00 44.31 189 ARG A O 1
ATOM 1526 N N . ASP A 1 190 ? 20.184 -7.396 -6.996 1.00 49.78 190 ASP A N 1
ATOM 1527 C CA . ASP A 1 190 ? 20.314 -8.659 -6.271 1.00 49.78 190 ASP A CA 1
ATOM 1528 C C . ASP A 1 190 ? 21.267 -8.518 -5.064 1.00 49.78 190 ASP A C 1
ATOM 1530 O O . ASP A 1 190 ? 21.902 -7.482 -4.840 1.00 49.78 190 ASP A O 1
ATOM 1534 N N . LYS A 1 191 ? 21.408 -9.598 -4.287 1.00 42.72 191 LYS A N 1
ATOM 1535 C CA . LYS A 1 191 ? 22.351 -9.697 -3.154 1.00 42.72 191 LYS A CA 1
ATOM 1536 C C . LYS A 1 191 ? 23.827 -9.467 -3.527 1.00 42.72 191 LYS A C 1
ATOM 1538 O O . LYS A 1 191 ? 24.656 -9.347 -2.632 1.00 42.72 191 LYS A O 1
ATOM 1543 N N . ASN A 1 192 ? 24.157 -9.429 -4.819 1.00 50.94 192 ASN A N 1
ATOM 1544 C CA . ASN A 1 192 ? 25.498 -9.184 -5.345 1.00 50.94 192 ASN A CA 1
ATOM 1545 C C . ASN A 1 192 ? 25.654 -7.748 -5.883 1.00 50.94 192 ASN A C 1
ATOM 1547 O O . ASN A 1 192 ? 26.677 -7.425 -6.484 1.00 50.94 192 ASN A O 1
ATOM 1551 N N . GLY A 1 193 ? 24.651 -6.882 -5.696 1.00 46.06 193 GLY A N 1
ATOM 1552 C CA . GLY A 1 193 ? 24.674 -5.497 -6.161 1.00 46.06 193 GLY A CA 1
ATOM 1553 C C . GLY A 1 193 ? 24.422 -5.333 -7.662 1.00 46.06 193 GLY A C 1
ATOM 1554 O O . GLY A 1 193 ? 24.595 -4.227 -8.179 1.00 46.06 193 GLY A O 1
ATOM 1555 N N . LYS A 1 194 ? 23.999 -6.389 -8.369 1.00 45.06 194 LYS A N 1
ATOM 1556 C CA . LYS A 1 194 ? 23.646 -6.314 -9.789 1.00 45.06 194 LYS A CA 1
ATOM 1557 C C . LYS A 1 194 ? 22.228 -5.775 -9.918 1.00 45.06 194 LYS A C 1
ATOM 1559 O O . LYS A 1 194 ? 21.311 -6.376 -9.374 1.00 45.06 194 LYS A O 1
ATOM 1564 N N . TYR A 1 195 ? 22.037 -4.683 -10.659 1.00 43.91 195 TYR A N 1
ATOM 1565 C CA . TYR A 1 195 ? 20.697 -4.222 -11.027 1.00 43.91 195 TYR A CA 1
ATOM 1566 C C . TYR A 1 195 ? 19.913 -5.374 -11.662 1.00 43.91 195 TYR A C 1
ATOM 1568 O O . TYR A 1 195 ? 20.391 -6.002 -12.613 1.00 43.91 195 TYR A O 1
ATOM 1576 N N . TYR A 1 196 ? 18.707 -5.640 -11.164 1.00 43.94 196 TYR A N 1
ATOM 1577 C CA . TYR A 1 196 ? 17.699 -6.322 -11.949 1.00 43.94 196 TYR A CA 1
ATOM 1578 C C . TYR A 1 196 ? 17.577 -5.499 -13.229 1.00 43.94 196 TYR A C 1
ATOM 1580 O O . TYR A 1 196 ? 17.268 -4.306 -13.209 1.00 43.94 196 TYR A O 1
ATOM 1588 N N . HIS A 1 197 ? 17.918 -6.131 -14.348 1.00 43.38 197 HIS A N 1
ATOM 1589 C CA . HIS A 1 197 ? 17.590 -5.625 -15.670 1.00 43.38 197 HIS A CA 1
ATOM 1590 C C . HIS A 1 197 ? 16.123 -5.167 -15.683 1.00 43.38 197 HIS A C 1
ATOM 1592 O O . HIS A 1 197 ? 15.331 -5.670 -14.883 1.00 43.38 197 HIS A O 1
ATOM 1598 N N . ALA A 1 198 ? 15.775 -4.224 -16.569 1.00 55.12 198 ALA A N 1
ATOM 1599 C CA . ALA A 1 198 ? 14.389 -3.838 -16.833 1.00 55.12 198 ALA A CA 1
ATOM 1600 C C . ALA A 1 198 ? 13.482 -5.069 -16.694 1.00 55.12 198 ALA A C 1
ATOM 1602 O O . ALA A 1 198 ? 13.710 -6.076 -17.366 1.00 55.12 198 ALA A O 1
ATOM 1603 N N . VAL A 1 199 ? 12.580 -5.038 -15.705 1.00 58.34 199 VAL A N 1
ATOM 1604 C CA . VAL A 1 199 ? 11.887 -6.250 -15.253 1.00 58.34 199 VAL A CA 1
ATOM 1605 C C . VAL A 1 199 ? 11.193 -6.877 -16.457 1.00 58.34 199 VAL A C 1
ATOM 1607 O O . VAL A 1 199 ? 10.394 -6.221 -17.125 1.00 58.34 199 VAL A O 1
ATOM 1610 N N . LEU A 1 200 ? 11.545 -8.127 -16.754 1.00 73.38 200 LEU A N 1
ATOM 1611 C CA . LEU A 1 200 ? 10.954 -8.877 -17.853 1.00 73.38 200 LEU A CA 1
ATOM 1612 C C . LEU A 1 200 ? 9.606 -9.418 -17.400 1.00 73.38 200 LEU A C 1
ATOM 1614 O O . LEU A 1 200 ? 9.519 -10.237 -16.491 1.00 73.38 200 LEU A O 1
ATOM 1618 N N . PHE A 1 201 ? 8.542 -8.968 -18.037 1.00 77.25 201 PHE A N 1
ATOM 1619 C CA . PHE A 1 201 ? 7.188 -9.406 -17.758 1.00 77.25 201 PHE A CA 1
ATOM 1620 C C . PHE A 1 201 ? 6.770 -10.491 -18.744 1.00 77.25 201 PHE A C 1
ATOM 1622 O O . PHE A 1 201 ? 7.112 -10.440 -19.925 1.00 77.25 201 PHE A O 1
ATOM 1629 N N . ASN A 1 202 ? 5.976 -11.453 -18.270 1.00 80.06 202 ASN A N 1
ATOM 1630 C CA . ASN A 1 202 ? 5.159 -12.291 -19.136 1.00 80.06 202 ASN A CA 1
ATOM 1631 C C . ASN A 1 202 ? 3.685 -12.236 -18.701 1.00 80.06 202 ASN A C 1
ATOM 1633 O O . ASN A 1 202 ? 3.251 -12.768 -17.675 1.00 80.06 202 ASN A O 1
ATOM 1637 N N . ASP A 1 203 ? 2.881 -11.552 -19.502 1.00 79.69 203 ASP A N 1
ATOM 1638 C CA . ASP A 1 203 ? 1.471 -11.346 -19.195 1.00 79.69 203 ASP A CA 1
ATOM 1639 C C . ASP A 1 203 ? 0.713 -12.648 -19.395 1.00 79.69 203 ASP A C 1
ATOM 1641 O O . ASP A 1 203 ? 0.608 -13.141 -20.509 1.00 79.69 203 ASP A O 1
ATOM 1645 N N . GLY A 1 204 ? 0.211 -13.253 -18.321 1.00 76.62 204 GLY A N 1
ATOM 1646 C CA . GLY A 1 204 ? -0.369 -14.590 -18.454 1.00 76.62 204 GLY A CA 1
ATOM 1647 C C . GLY A 1 204 ? -0.043 -15.543 -17.331 1.00 76.62 204 GLY A C 1
ATOM 1648 O O . GLY A 1 204 ? -0.895 -16.347 -16.941 1.00 76.62 204 GLY A O 1
ATOM 1649 N N . MET A 1 205 ? 1.158 -15.433 -16.760 1.00 82.44 205 MET A N 1
ATOM 1650 C CA . MET A 1 205 ? 1.672 -16.461 -15.861 1.00 82.44 205 MET A CA 1
ATOM 1651 C C . MET A 1 205 ? 0.885 -16.527 -14.553 1.00 82.44 205 MET A C 1
ATOM 1653 O O . MET A 1 205 ? 0.504 -15.511 -13.966 1.00 82.44 205 MET A O 1
ATOM 1657 N N . GLN A 1 206 ? 0.557 -17.745 -14.130 1.00 82.44 206 GLN A N 1
ATOM 1658 C CA . GLN A 1 206 ? -0.339 -17.985 -12.994 1.00 82.44 206 GLN A CA 1
ATOM 1659 C C . GLN A 1 206 ? 0.422 -18.297 -11.705 1.00 82.44 206 GLN A C 1
ATOM 1661 O O . GLN A 1 206 ? -0.096 -18.031 -10.618 1.00 82.44 206 GLN A O 1
ATOM 1666 N N . GLY A 1 207 ? 1.637 -18.840 -11.839 1.00 81.81 207 GLY A N 1
ATOM 1667 C CA . GLY A 1 207 ? 2.394 -19.422 -10.737 1.00 81.81 207 GLY A CA 1
ATOM 1668 C C . GLY A 1 207 ? 1.602 -20.511 -10.009 1.00 81.81 207 GLY A C 1
ATOM 1669 O O . GLY A 1 207 ? 0.524 -20.933 -10.440 1.00 81.81 207 GLY A O 1
ATOM 1670 N N . THR A 1 208 ? 2.087 -20.904 -8.840 1.00 80.88 208 THR A N 1
ATOM 1671 C CA . THR A 1 208 ? 1.532 -21.980 -7.997 1.00 80.88 208 THR A CA 1
ATOM 1672 C C . THR A 1 208 ? 0.176 -21.658 -7.358 1.00 80.88 208 THR A C 1
ATOM 1674 O O . THR A 1 208 ? -0.414 -22.475 -6.662 1.00 80.88 208 THR A O 1
ATOM 1677 N N . ARG A 1 209 ? -0.366 -20.452 -7.570 1.00 77.88 209 ARG A N 1
ATOM 1678 C CA . ARG A 1 209 ? -1.629 -20.026 -6.944 1.00 77.88 209 ARG A CA 1
ATOM 1679 C C . ARG A 1 209 ? -2.851 -20.769 -7.492 1.00 77.88 209 ARG A C 1
ATOM 1681 O O . ARG A 1 209 ? -3.844 -20.906 -6.784 1.00 77.88 209 ARG A O 1
ATOM 1688 N N . TYR A 1 210 ? -2.812 -21.189 -8.754 1.00 79.94 210 TYR A N 1
ATOM 1689 C CA . TYR A 1 210 ? -3.972 -21.739 -9.454 1.00 79.94 210 TYR A CA 1
ATOM 1690 C C . TYR A 1 210 ? -3.780 -23.229 -9.739 1.00 79.94 210 TYR A C 1
ATOM 1692 O O . TYR A 1 210 ? -2.990 -23.605 -10.606 1.00 79.94 210 TYR A O 1
ATOM 1700 N N . HIS A 1 211 ? -4.533 -24.060 -9.017 1.00 84.38 211 HIS A N 1
ATOM 1701 C CA . HIS A 1 211 ? -4.627 -25.502 -9.228 1.00 84.38 211 HIS A CA 1
ATOM 1702 C C . HIS A 1 211 ? -6.111 -25.924 -9.183 1.00 84.38 211 HIS A C 1
ATOM 1704 O O . HIS A 1 211 ? -6.716 -25.849 -8.113 1.00 84.38 211 HIS A O 1
ATOM 1710 N N . PRO A 1 212 ? -6.719 -26.344 -10.312 1.00 89.25 212 PRO A N 1
ATOM 1711 C CA . PRO A 1 212 ? -6.118 -26.489 -11.642 1.00 89.25 212 PRO A CA 1
ATOM 1712 C C . PRO A 1 212 ? -5.740 -25.141 -12.280 1.00 89.25 212 PRO A C 1
ATOM 1714 O O . PRO A 1 212 ? -6.261 -24.090 -11.901 1.00 89.25 212 PRO A O 1
ATOM 1717 N N . LYS A 1 213 ? -4.826 -25.175 -13.260 1.00 87.00 213 LYS A N 1
ATOM 1718 C CA . LYS A 1 213 ? -4.482 -23.987 -14.053 1.00 87.00 213 LYS A CA 1
ATOM 1719 C C . LYS A 1 213 ? -5.712 -23.511 -14.815 1.00 87.00 213 LYS A C 1
ATOM 1721 O O . LYS A 1 213 ? -6.462 -24.314 -15.367 1.00 87.00 213 LYS A O 1
ATOM 1726 N N . LEU A 1 214 ? -5.897 -22.199 -14.856 1.00 90.06 214 LEU A N 1
ATOM 1727 C CA . LEU A 1 214 ? -6.926 -21.565 -15.671 1.00 90.06 214 LEU A CA 1
ATOM 1728 C C . LEU A 1 214 ? -6.409 -21.382 -17.108 1.00 90.06 214 LEU A C 1
ATOM 1730 O O . LEU A 1 214 ? -5.195 -21.417 -17.327 1.00 90.06 214 LEU A O 1
ATOM 1734 N N . PRO A 1 215 ? -7.278 -21.117 -18.092 1.00 90.56 215 PRO A N 1
ATOM 1735 C CA . PRO A 1 215 ? -6.839 -20.587 -19.379 1.00 90.56 215 PRO A CA 1
ATOM 1736 C C . PRO A 1 215 ? -5.935 -19.354 -19.204 1.00 90.56 215 PRO A C 1
ATOM 1738 O O . PRO A 1 215 ? -6.153 -18.528 -18.313 1.00 90.56 215 PRO A O 1
ATOM 1741 N N . VAL A 1 216 ? -4.886 -19.259 -20.023 1.00 86.81 216 VAL A N 1
ATOM 1742 C CA . VAL A 1 216 ? -3.900 -18.171 -19.948 1.00 86.81 216 VAL A CA 1
ATOM 1743 C C . VAL A 1 216 ? -4.561 -16.822 -20.230 1.00 86.81 216 VAL A C 1
ATOM 1745 O O . VAL A 1 216 ? -5.410 -16.712 -21.115 1.00 86.81 216 VAL A O 1
ATOM 1748 N N . CYS A 1 217 ? -4.186 -15.796 -19.462 1.00 88.25 217 CYS A N 1
ATOM 1749 C CA . CYS A 1 217 ? -4.623 -14.438 -19.757 1.00 88.25 217 CYS A CA 1
ATOM 1750 C C . CYS A 1 217 ? -3.789 -13.816 -20.873 1.00 88.25 217 CYS A C 1
ATOM 1752 O O . CYS A 1 217 ? -2.709 -14.300 -21.217 1.00 88.25 217 CYS A O 1
ATOM 1754 N N . HIS A 1 218 ? -4.331 -12.750 -21.439 1.00 89.81 218 HIS A N 1
ATOM 1755 C CA . HIS A 1 218 ? -3.640 -11.904 -22.392 1.00 89.81 218 HIS A CA 1
ATOM 1756 C C . HIS A 1 218 ? -3.950 -10.448 -22.073 1.00 89.81 218 HIS A C 1
ATOM 1758 O O . HIS A 1 218 ? -4.953 -10.137 -21.421 1.00 89.81 218 HIS A O 1
ATOM 1764 N N . ALA A 1 219 ? -3.087 -9.558 -22.535 1.00 90.31 219 ALA A N 1
ATOM 1765 C CA . ALA A 1 219 ? -3.264 -8.133 -22.373 1.00 90.31 219 ALA A CA 1
ATOM 1766 C C . ALA A 1 219 ? -3.085 -7.407 -23.703 1.00 90.31 219 ALA A C 1
ATOM 1768 O O . ALA A 1 219 ? -2.377 -7.870 -24.590 1.00 90.31 219 ALA A O 1
ATOM 1769 N N . TYR A 1 220 ? -3.725 -6.255 -23.827 1.00 91.56 220 TYR A N 1
ATOM 1770 C CA . TYR A 1 220 ? -3.501 -5.310 -24.911 1.00 91.56 220 TYR A CA 1
ATOM 1771 C C . TYR A 1 220 ? -2.764 -4.115 -24.333 1.00 91.56 220 TYR A C 1
ATOM 1773 O O . TYR A 1 220 ? -3.244 -3.504 -23.376 1.00 91.56 220 TYR A O 1
ATOM 1781 N N . ILE A 1 221 ? -1.594 -3.817 -24.884 1.00 92.50 221 ILE A N 1
ATOM 1782 C CA . ILE A 1 221 ? -0.697 -2.775 -24.394 1.00 92.50 221 ILE A CA 1
ATOM 1783 C C . ILE A 1 221 ? -0.597 -1.676 -25.445 1.00 92.50 221 ILE A C 1
ATOM 1785 O O . ILE A 1 221 ? -0.403 -1.962 -26.626 1.00 92.50 221 ILE A O 1
ATOM 1789 N N . VAL A 1 222 ? -0.699 -0.424 -25.006 1.00 92.50 222 VAL A N 1
ATOM 1790 C CA . VAL A 1 222 ? -0.460 0.757 -25.835 1.00 92.50 222 VAL A CA 1
ATOM 1791 C C . VAL A 1 222 ? 0.262 1.829 -25.024 1.00 92.50 222 VAL A C 1
ATOM 1793 O O . VAL A 1 222 ? -0.046 2.052 -23.850 1.00 92.50 222 VAL A O 1
ATOM 1796 N N . SER A 1 223 ? 1.210 2.512 -25.664 1.00 89.31 223 SER A N 1
ATOM 1797 C CA . SER A 1 223 ? 1.903 3.666 -25.091 1.00 89.31 223 SER A CA 1
ATOM 1798 C C . SER A 1 223 ? 2.033 4.777 -26.123 1.00 89.31 223 SER A C 1
ATOM 1800 O O . SER A 1 223 ? 2.221 4.501 -27.307 1.00 89.31 223 SER A O 1
ATOM 1802 N N . GLU A 1 224 ? 1.984 6.030 -25.680 1.00 90.56 224 GLU A N 1
ATOM 1803 C CA . GLU A 1 224 ? 2.228 7.189 -26.558 1.00 90.56 224 GLU A CA 1
ATOM 1804 C C . GLU A 1 224 ? 3.719 7.510 -26.736 1.00 90.56 224 GLU A C 1
ATOM 1806 O O . GLU A 1 224 ? 4.113 8.135 -27.711 1.00 90.56 224 GLU A O 1
ATOM 1811 N N . ASN A 1 225 ? 4.566 7.087 -25.797 1.00 86.44 225 ASN A N 1
ATOM 1812 C CA . ASN A 1 225 ? 6.013 7.263 -25.869 1.00 86.44 225 ASN A CA 1
ATOM 1813 C C . ASN A 1 225 ? 6.715 6.130 -25.106 1.00 86.44 225 ASN A C 1
ATOM 1815 O O . ASN A 1 225 ? 6.078 5.450 -24.294 1.00 86.44 225 ASN A O 1
ATOM 1819 N N . LEU A 1 226 ? 8.007 5.907 -25.374 1.00 89.12 226 LEU A N 1
ATOM 1820 C CA . LEU A 1 226 ? 8.826 4.860 -24.749 1.00 89.12 226 LEU A CA 1
ATOM 1821 C C . LEU A 1 226 ? 8.066 3.519 -24.686 1.00 89.12 226 LEU A C 1
ATOM 1823 O O . LEU A 1 226 ? 7.684 3.021 -23.615 1.00 89.12 226 LEU A O 1
ATOM 1827 N N . THR A 1 227 ? 7.718 3.005 -25.867 1.00 92.44 227 THR A N 1
ATOM 1828 C CA . THR A 1 227 ? 6.834 1.846 -26.020 1.00 92.44 227 THR A CA 1
ATOM 1829 C C . THR A 1 227 ? 7.443 0.585 -25.406 1.00 92.44 227 THR A C 1
ATOM 1831 O O . THR A 1 227 ? 8.648 0.495 -25.183 1.00 92.44 227 THR A O 1
ATOM 1834 N N . THR A 1 228 ? 6.612 -0.394 -25.061 1.00 92.31 228 THR A N 1
ATOM 1835 C CA . THR A 1 228 ? 7.088 -1.668 -24.505 1.00 92.31 228 THR A CA 1
ATOM 1836 C C . THR A 1 228 ? 7.942 -2.412 -25.532 1.00 92.31 228 THR A C 1
ATOM 1838 O O . THR A 1 228 ? 7.528 -2.556 -26.679 1.00 92.31 228 THR A O 1
ATOM 1841 N N . ARG A 1 229 ? 9.114 -2.910 -25.128 1.00 93.88 229 ARG A N 1
ATOM 1842 C CA . ARG A 1 229 ? 9.961 -3.758 -25.974 1.00 93.88 229 ARG A CA 1
ATOM 1843 C C . ARG A 1 229 ? 9.562 -5.215 -25.787 1.00 93.88 229 ARG A C 1
ATOM 1845 O O . ARG A 1 229 ? 9.584 -5.708 -24.664 1.00 93.88 229 ARG A O 1
ATOM 1852 N N . PHE A 1 230 ? 9.237 -5.897 -26.877 1.00 95.62 230 PHE A N 1
ATOM 1853 C CA . PHE A 1 230 ? 8.889 -7.315 -26.896 1.00 95.62 230 PHE A CA 1
ATOM 1854 C C . PHE A 1 230 ? 10.058 -8.139 -27.419 1.00 95.62 230 PHE A C 1
ATOM 1856 O O . PHE A 1 230 ? 10.745 -7.722 -28.350 1.00 95.62 230 PHE A O 1
ATOM 1863 N N . PHE A 1 231 ? 10.259 -9.323 -26.856 1.00 95.25 231 PHE A N 1
ATOM 1864 C CA . PHE A 1 231 ? 11.241 -10.283 -27.345 1.00 95.25 231 PHE A CA 1
ATOM 1865 C C . PHE A 1 231 ? 10.543 -11.290 -28.254 1.00 95.25 231 PHE A C 1
ATOM 1867 O O . PHE A 1 231 ? 9.468 -11.798 -27.934 1.00 95.25 231 PHE A O 1
ATOM 1874 N N . THR A 1 232 ? 11.130 -11.523 -29.423 1.00 94.88 232 THR A N 1
ATOM 1875 C CA . THR A 1 232 ? 10.527 -12.326 -30.501 1.00 94.88 232 THR A CA 1
ATOM 1876 C C . THR A 1 232 ? 11.215 -13.668 -30.696 1.00 94.88 232 THR A C 1
ATOM 1878 O O . THR A 1 232 ? 10.710 -14.510 -31.440 1.00 94.88 232 THR A O 1
ATOM 1881 N N . ASN A 1 233 ? 12.344 -13.896 -30.019 1.00 94.81 233 ASN A N 1
ATOM 1882 C CA . ASN A 1 233 ? 12.995 -15.192 -30.050 1.00 94.81 233 ASN A CA 1
ATOM 1883 C C . ASN A 1 233 ? 12.102 -16.251 -29.375 1.00 94.81 233 ASN A C 1
ATOM 1885 O O . ASN A 1 233 ? 11.483 -15.975 -28.344 1.00 94.81 233 ASN A O 1
ATOM 1889 N N . PRO A 1 234 ? 12.026 -17.473 -29.926 1.00 92.06 234 PRO A N 1
ATOM 1890 C CA . PRO A 1 234 ? 11.314 -18.562 -29.276 1.00 92.06 234 PRO A CA 1
ATOM 1891 C C . PRO A 1 234 ? 11.918 -18.873 -27.904 1.00 92.06 234 PRO A C 1
ATOM 1893 O O . PRO A 1 234 ? 13.130 -19.046 -27.777 1.00 92.06 234 PRO A O 1
ATOM 1896 N N . ILE A 1 235 ? 11.062 -19.009 -26.894 1.00 90.00 235 ILE A N 1
ATOM 1897 C CA . ILE A 1 235 ? 11.446 -19.410 -25.537 1.00 90.00 235 ILE A CA 1
ATOM 1898 C C . ILE A 1 235 ? 10.709 -20.685 -25.134 1.00 90.00 235 ILE A C 1
ATOM 1900 O O . ILE A 1 235 ? 9.576 -20.930 -25.552 1.00 90.00 235 ILE A O 1
ATOM 1904 N N . THR A 1 236 ? 11.338 -21.489 -24.281 1.00 87.81 236 THR A N 1
ATOM 1905 C CA . THR A 1 236 ? 10.720 -22.679 -23.693 1.00 87.81 236 THR A CA 1
ATOM 1906 C C . THR A 1 236 ? 10.853 -22.657 -22.178 1.00 87.81 236 THR A C 1
ATOM 1908 O O . THR A 1 236 ? 11.935 -22.442 -21.639 1.00 87.81 236 THR A O 1
ATOM 1911 N N . PHE A 1 237 ? 9.747 -22.938 -21.492 1.00 85.31 237 PHE A N 1
ATOM 1912 C CA . PHE A 1 237 ? 9.701 -23.097 -20.037 1.00 85.31 237 PHE A CA 1
ATOM 1913 C C . PHE A 1 237 ? 9.775 -24.571 -19.617 1.00 85.31 237 PHE A C 1
ATOM 1915 O O . PHE A 1 237 ? 9.440 -24.909 -18.491 1.00 85.31 237 PHE A O 1
ATOM 1922 N N . SER A 1 238 ? 10.208 -25.481 -20.496 1.00 86.75 238 SER A N 1
ATOM 1923 C CA . SER A 1 238 ? 10.216 -26.926 -20.209 1.00 86.75 238 SER A CA 1
ATOM 1924 C C . SER A 1 238 ? 11.093 -27.332 -19.018 1.00 86.75 238 SER A C 1
ATOM 1926 O O . SER A 1 238 ? 10.944 -28.436 -18.506 1.00 86.75 238 SER A O 1
ATOM 1928 N N . LYS A 1 239 ? 12.031 -26.471 -18.608 1.00 82.94 239 LYS A N 1
ATOM 1929 C CA . LYS A 1 239 ? 12.908 -26.675 -17.445 1.00 82.94 239 LYS A CA 1
ATOM 1930 C C . LYS A 1 239 ? 12.494 -25.858 -16.217 1.00 82.94 239 LYS A C 1
ATOM 1932 O O . LYS A 1 239 ? 13.176 -25.946 -15.209 1.00 82.94 239 LYS A O 1
ATOM 1937 N N . PHE A 1 240 ? 11.431 -25.064 -16.323 1.00 85.94 240 PHE A N 1
ATOM 1938 C CA . PHE A 1 240 ? 10.960 -24.185 -15.261 1.00 85.94 240 PHE A CA 1
ATOM 1939 C C . PHE A 1 240 ? 10.031 -24.940 -14.308 1.00 85.94 240 PHE A C 1
ATOM 1941 O O . PHE A 1 240 ? 8.980 -25.434 -14.722 1.00 85.94 240 PHE A O 1
ATOM 1948 N N . ASP A 1 241 ? 10.391 -24.982 -13.030 1.00 85.19 241 ASP A N 1
ATOM 1949 C CA . ASP A 1 241 ? 9.524 -25.395 -11.932 1.00 85.19 241 ASP A CA 1
ATOM 1950 C C . ASP A 1 241 ? 9.060 -24.160 -11.155 1.00 85.19 241 ASP A C 1
ATOM 1952 O O . ASP A 1 241 ? 9.803 -23.567 -10.375 1.00 85.19 241 ASP A O 1
ATOM 1956 N N . GLU A 1 242 ? 7.791 -23.793 -11.319 1.00 80.62 242 GLU A N 1
ATOM 1957 C CA . GLU A 1 242 ? 7.180 -22.637 -10.650 1.00 80.62 242 GLU A CA 1
ATOM 1958 C C . GLU A 1 242 ? 7.203 -22.691 -9.111 1.00 80.62 242 GLU A C 1
ATOM 1960 O O . GLU A 1 242 ? 6.951 -21.670 -8.471 1.00 80.62 242 GLU A O 1
ATOM 1965 N N . ASN A 1 243 ? 7.483 -23.852 -8.505 1.00 78.06 243 ASN A N 1
ATOM 1966 C CA . ASN A 1 243 ? 7.626 -23.991 -7.053 1.00 78.06 243 ASN A CA 1
ATOM 1967 C C . ASN A 1 243 ? 9.045 -23.691 -6.559 1.00 78.06 243 ASN A C 1
ATOM 1969 O O . ASN A 1 243 ? 9.245 -23.513 -5.356 1.00 78.06 243 ASN A O 1
ATOM 1973 N N . ARG A 1 244 ? 10.034 -23.705 -7.455 1.00 79.00 244 ARG A N 1
ATOM 1974 C CA . ARG A 1 244 ? 11.458 -23.679 -7.098 1.00 79.00 244 ARG A CA 1
ATOM 1975 C C . ARG A 1 244 ? 12.211 -22.535 -7.755 1.00 79.00 244 ARG A C 1
ATOM 1977 O O . ARG A 1 244 ? 13.116 -21.984 -7.133 1.00 79.00 244 ARG A O 1
ATOM 1984 N N . ASP A 1 245 ? 11.827 -22.183 -8.972 1.00 77.81 245 ASP A N 1
ATOM 1985 C CA . ASP A 1 245 ? 12.606 -21.313 -9.837 1.00 77.81 245 ASP A CA 1
ATOM 1986 C C . ASP A 1 245 ? 12.062 -19.881 -9.847 1.00 77.81 245 ASP A C 1
ATOM 1988 O O . ASP A 1 245 ? 10.854 -19.630 -9.780 1.00 77.81 245 ASP A O 1
ATOM 1992 N N . ASN A 1 246 ? 12.972 -18.918 -9.994 1.00 78.81 246 ASN A N 1
ATOM 1993 C CA . ASN A 1 246 ? 12.622 -17.524 -10.223 1.00 78.81 246 ASN A CA 1
ATOM 1994 C C . ASN A 1 246 ? 12.397 -17.287 -11.723 1.00 78.81 246 ASN A C 1
ATOM 1996 O O . ASN A 1 246 ? 13.339 -17.255 -12.515 1.00 78.81 246 ASN A O 1
ATOM 2000 N N . LEU A 1 247 ? 11.139 -17.083 -12.113 1.00 79.31 247 LEU A N 1
ATOM 2001 C CA . LEU A 1 247 ? 10.764 -16.855 -13.509 1.00 79.31 247 LEU A CA 1
ATOM 2002 C C . LEU A 1 247 ? 11.494 -15.665 -14.144 1.00 79.31 247 LEU A C 1
ATOM 2004 O O . LEU A 1 247 ? 11.831 -15.722 -15.322 1.00 79.31 247 LEU A O 1
ATOM 2008 N N . PHE A 1 248 ? 11.726 -14.591 -13.388 1.00 78.50 248 PHE A N 1
ATOM 2009 C CA . PHE A 1 248 ? 12.333 -13.369 -13.916 1.00 78.50 248 PHE A CA 1
ATOM 2010 C C . PHE A 1 248 ? 13.810 -13.568 -14.263 1.00 78.50 248 PHE A C 1
ATOM 2012 O O . PHE A 1 248 ? 14.273 -13.070 -15.287 1.00 78.50 248 PHE A O 1
ATOM 2019 N N . GLU A 1 249 ? 14.530 -14.330 -13.438 1.00 79.75 249 GLU A N 1
ATOM 2020 C CA . GLU A 1 249 ? 15.920 -14.711 -13.707 1.00 79.75 249 GLU A CA 1
ATOM 2021 C C . GLU A 1 249 ? 15.996 -15.597 -14.950 1.00 79.75 249 GLU A C 1
ATOM 2023 O O . GLU A 1 249 ? 16.742 -15.284 -15.876 1.00 79.75 249 GLU A O 1
ATOM 2028 N N . LEU A 1 250 ? 15.139 -16.623 -15.022 1.00 82.69 250 LEU A N 1
ATOM 2029 C CA . LEU A 1 250 ? 15.072 -17.513 -16.178 1.00 82.69 250 LEU A CA 1
ATOM 2030 C C . LEU A 1 250 ? 14.739 -16.751 -17.469 1.00 82.69 250 LEU A C 1
ATOM 2032 O O . LEU A 1 250 ? 15.372 -16.969 -18.497 1.00 82.69 250 LEU A O 1
ATOM 2036 N N . LEU A 1 251 ? 13.766 -15.837 -17.434 1.00 83.81 251 LEU A N 1
ATOM 2037 C CA . LEU A 1 251 ? 13.449 -14.989 -18.584 1.00 83.81 251 LEU A CA 1
ATOM 2038 C C . LEU A 1 251 ? 14.665 -14.169 -19.025 1.00 83.81 251 LEU A C 1
ATOM 2040 O O . LEU A 1 251 ? 14.918 -14.084 -20.221 1.00 83.81 251 LEU A O 1
ATOM 2044 N N . GLY A 1 252 ? 15.437 -13.621 -18.083 1.00 85.62 252 GLY A N 1
ATOM 2045 C CA . GLY A 1 252 ? 16.661 -12.871 -18.375 1.00 85.62 252 GLY A CA 1
ATOM 2046 C C . GLY A 1 252 ? 17.741 -13.682 -19.091 1.00 85.62 252 GLY A C 1
ATOM 2047 O O . GLY A 1 252 ? 18.518 -13.104 -19.849 1.00 85.62 252 GLY A O 1
ATOM 2048 N N . GLU A 1 253 ? 17.775 -14.998 -18.879 1.00 87.75 253 GLU A N 1
ATOM 2049 C CA . GLU A 1 253 ? 18.674 -15.926 -19.574 1.00 87.75 253 GLU A CA 1
ATOM 2050 C C . GLU A 1 253 ? 18.133 -16.376 -20.938 1.00 87.75 253 GLU A C 1
ATOM 2052 O O . GLU A 1 253 ? 18.912 -16.666 -21.845 1.00 87.75 253 GLU A O 1
ATOM 2057 N N . LEU A 1 254 ? 16.806 -16.463 -21.084 1.00 88.94 254 LEU A N 1
ATOM 2058 C CA . LEU A 1 254 ? 16.151 -17.003 -22.278 1.00 88.94 254 LEU A CA 1
ATOM 2059 C C . LEU A 1 254 ? 15.884 -15.966 -23.373 1.00 88.94 254 LEU A C 1
ATOM 2061 O O . LEU A 1 254 ? 15.720 -16.350 -24.532 1.00 88.94 254 LEU A O 1
ATOM 2065 N N . VAL A 1 255 ? 15.773 -14.678 -23.040 1.00 92.56 255 VAL A N 1
ATOM 2066 C CA . VAL A 1 255 ? 15.520 -13.637 -24.045 1.00 92.56 255 VAL A CA 1
ATOM 2067 C C . VAL A 1 255 ? 16.788 -13.279 -24.814 1.00 92.56 255 VAL A C 1
ATOM 2069 O O . VAL A 1 255 ? 17.853 -13.069 -24.235 1.00 92.56 255 VAL A O 1
ATOM 2072 N N . ASP A 1 256 ? 16.655 -13.146 -26.129 1.00 93.75 256 ASP A N 1
ATOM 2073 C CA . ASP A 1 256 ? 17.705 -12.619 -26.991 1.00 93.75 256 ASP A CA 1
ATOM 2074 C C . ASP A 1 256 ? 17.462 -11.122 -27.216 1.00 93.75 256 ASP A C 1
ATOM 2076 O O . ASP A 1 256 ? 16.465 -10.715 -27.819 1.00 93.75 256 ASP A O 1
ATOM 2080 N N . LYS A 1 257 ? 18.380 -10.293 -26.710 1.00 90.00 257 LYS A N 1
ATOM 2081 C CA . LYS A 1 257 ? 18.271 -8.828 -26.757 1.00 90.00 257 LYS A CA 1
ATOM 2082 C C . LYS A 1 257 ? 18.378 -8.255 -28.165 1.00 90.00 257 LYS A C 1
ATOM 2084 O O . LYS A 1 257 ? 17.899 -7.141 -28.376 1.00 90.00 257 LYS A O 1
ATOM 2089 N N . ASP A 1 258 ? 18.920 -9.020 -29.106 1.00 94.12 258 ASP A N 1
ATOM 2090 C CA . ASP A 1 258 ? 19.008 -8.625 -30.508 1.00 94.12 258 ASP A CA 1
ATOM 2091 C C . ASP A 1 258 ? 17.726 -8.995 -31.281 1.00 94.12 258 ASP A C 1
ATOM 2093 O O . ASP A 1 258 ? 17.421 -8.404 -32.317 1.00 94.12 258 ASP A O 1
ATOM 2097 N N . CYS A 1 259 ? 16.905 -9.903 -30.740 1.00 95.94 259 CYS A N 1
ATOM 2098 C CA . CYS A 1 259 ? 15.649 -10.351 -31.342 1.00 95.94 259 CYS A CA 1
ATOM 2099 C C . CYS A 1 259 ? 14.433 -9.639 -30.734 1.00 95.94 259 CYS A C 1
ATOM 2101 O O . CYS A 1 259 ? 13.598 -10.252 -30.058 1.00 95.94 259 CYS A O 1
ATOM 2103 N N . THR A 1 260 ? 14.291 -8.340 -31.000 1.00 96.44 260 THR A N 1
ATOM 2104 C CA . THR A 1 260 ? 13.229 -7.522 -30.394 1.00 96.44 260 THR A CA 1
ATOM 2105 C C . THR A 1 260 ? 12.254 -6.922 -31.402 1.00 96.44 260 THR A C 1
ATOM 2107 O O . THR A 1 260 ? 12.578 -6.652 -32.555 1.00 96.44 260 THR A O 1
ATOM 2110 N N . PHE A 1 261 ? 11.028 -6.701 -30.935 1.00 96.62 261 PHE A N 1
ATOM 2111 C CA . PHE A 1 261 ? 10.001 -5.919 -31.601 1.00 96.62 261 PHE A CA 1
ATOM 2112 C C . PHE A 1 261 ? 9.621 -4.746 -30.701 1.00 96.62 261 PHE A C 1
ATOM 2114 O O . PHE A 1 261 ? 9.242 -4.927 -29.543 1.00 96.62 261 PHE A O 1
ATOM 2121 N N . ILE A 1 262 ? 9.721 -3.536 -31.242 1.00 96.69 262 ILE A N 1
ATOM 2122 C CA . ILE A 1 262 ? 9.320 -2.307 -30.563 1.00 96.69 262 ILE A CA 1
ATOM 2123 C C . ILE A 1 262 ? 8.190 -1.695 -31.396 1.00 96.69 262 ILE A C 1
ATOM 2125 O O . ILE A 1 262 ? 8.435 -1.288 -32.534 1.00 96.69 262 ILE A O 1
ATOM 2129 N N . PRO A 1 263 ? 6.952 -1.654 -30.879 1.00 96.44 263 PRO A N 1
ATOM 2130 C CA . PRO A 1 263 ? 5.834 -1.066 -31.594 1.00 96.44 263 PRO A CA 1
ATOM 2131 C C . PRO A 1 263 ? 6.006 0.451 -31.670 1.00 96.44 263 PRO A C 1
ATOM 2133 O O . PRO A 1 263 ? 6.673 1.062 -30.824 1.00 96.44 263 PRO A O 1
ATOM 2136 N N . ARG A 1 264 ? 5.383 1.080 -32.668 1.00 97.19 264 ARG A N 1
ATOM 2137 C CA . ARG A 1 264 ? 5.364 2.543 -32.749 1.00 97.19 264 ARG A CA 1
ATOM 2138 C C . ARG A 1 264 ? 4.434 3.100 -31.667 1.00 97.19 264 ARG A C 1
ATOM 2140 O O . ARG A 1 264 ? 3.542 2.387 -31.198 1.00 97.19 264 ARG A O 1
ATOM 2147 N N . PRO A 1 265 ? 4.604 4.371 -31.271 1.00 94.50 265 PRO A N 1
ATOM 2148 C CA . PRO A 1 265 ? 3.603 5.077 -30.485 1.00 94.50 265 PRO A CA 1
ATOM 2149 C C . PRO A 1 265 ? 2.178 4.822 -30.986 1.00 94.50 265 PRO A C 1
ATOM 2151 O O . PRO A 1 265 ? 1.920 4.895 -32.186 1.00 94.50 265 PRO A O 1
ATOM 2154 N N . HIS A 1 266 ? 1.269 4.541 -30.053 1.00 93.88 266 HIS A N 1
ATOM 2155 C CA . HIS A 1 266 ? -0.151 4.254 -30.291 1.00 93.88 266 HIS A CA 1
ATOM 2156 C C . HIS A 1 266 ? -0.489 2.932 -31.005 1.00 93.88 266 HIS A C 1
ATOM 2158 O O . HIS A 1 266 ? -1.675 2.622 -31.131 1.00 93.88 266 HIS A O 1
ATOM 2164 N N . ASP A 1 267 ? 0.491 2.120 -31.416 1.00 97.00 267 ASP A N 1
ATOM 2165 C CA . ASP A 1 267 ? 0.207 0.752 -31.860 1.00 97.00 267 ASP A CA 1
ATOM 2166 C C . ASP A 1 267 ? -0.305 -0.071 -30.652 1.00 97.00 267 ASP A C 1
ATOM 2168 O O . ASP A 1 267 ? 0.279 -0.045 -29.564 1.00 97.00 267 ASP A O 1
ATOM 2172 N N . ILE A 1 268 ? -1.405 -0.807 -30.839 1.00 95.69 268 ILE A N 1
ATOM 2173 C CA . ILE A 1 268 ? -1.962 -1.710 -29.821 1.00 95.69 268 ILE A CA 1
ATOM 2174 C C . ILE A 1 268 ? -1.356 -3.095 -30.029 1.00 95.69 268 ILE A C 1
ATOM 2176 O O . ILE A 1 268 ? -1.570 -3.720 -31.068 1.00 95.69 268 ILE A O 1
ATOM 2180 N N . VAL A 1 269 ? -0.632 -3.593 -29.029 1.00 95.69 269 VAL A N 1
ATOM 2181 C CA . VAL A 1 269 ? 0.028 -4.902 -29.092 1.00 95.69 269 VAL A CA 1
ATOM 2182 C C . VAL A 1 269 ? -0.668 -5.897 -28.178 1.00 95.69 269 VAL A C 1
ATOM 2184 O O . VAL A 1 269 ? -0.874 -5.626 -26.996 1.00 95.69 269 VAL A O 1
ATOM 2187 N N . LEU A 1 270 ? -0.996 -7.070 -28.721 1.00 94.19 270 LEU A N 1
ATOM 2188 C CA . LEU A 1 270 ? -1.405 -8.230 -27.936 1.00 94.19 270 LEU A CA 1
ATOM 2189 C C . LEU A 1 270 ? -0.171 -8.841 -27.257 1.00 94.19 270 LEU A C 1
ATOM 2191 O O . LEU A 1 270 ? 0.735 -9.326 -27.931 1.00 94.19 270 LEU A O 1
ATOM 2195 N N . ALA A 1 271 ? -0.166 -8.831 -25.929 1.00 91.44 271 ALA A N 1
ATOM 2196 C CA . ALA A 1 271 ? 0.816 -9.478 -25.077 1.00 91.44 271 ALA A CA 1
ATOM 2197 C C . ALA A 1 271 ? 0.227 -10.764 -24.484 1.00 91.44 271 ALA A C 1
ATOM 2199 O O . ALA A 1 271 ? -0.861 -10.767 -23.899 1.00 91.44 271 ALA A O 1
ATOM 2200 N N . THR A 1 272 ? 0.957 -11.865 -24.629 1.00 88.69 272 THR A N 1
ATOM 2201 C CA . THR A 1 272 ? 0.587 -13.180 -24.090 1.00 88.69 272 THR A CA 1
ATOM 2202 C C . THR A 1 272 ? 1.700 -13.739 -23.207 1.00 88.69 272 THR A C 1
ATOM 2204 O O . THR A 1 272 ? 2.806 -13.198 -23.153 1.00 88.69 272 THR A O 1
ATOM 2207 N N . VAL A 1 273 ? 1.443 -14.881 -22.560 1.00 86.25 273 VAL A N 1
ATOM 2208 C CA . VAL A 1 273 ? 2.418 -15.539 -21.670 1.00 86.25 273 VAL A CA 1
ATOM 2209 C C . VAL A 1 273 ? 3.693 -15.978 -22.401 1.00 86.25 273 VAL A C 1
ATOM 2211 O O . VAL A 1 273 ? 4.716 -16.239 -21.770 1.00 86.25 273 VAL A O 1
ATOM 2214 N N . TYR A 1 274 ? 3.619 -16.062 -23.729 1.00 86.56 274 TYR A N 1
ATOM 2215 C CA . TYR A 1 274 ? 4.686 -16.514 -24.614 1.00 86.56 274 TYR A CA 1
ATOM 2216 C C . TYR A 1 274 ? 5.551 -15.373 -25.149 1.00 86.56 274 TYR A C 1
ATOM 2218 O O . TYR A 1 274 ? 6.489 -15.630 -25.895 1.00 86.56 274 TYR A O 1
ATOM 2226 N N . GLN A 1 275 ? 5.235 -14.125 -24.800 1.00 90.00 275 GLN A N 1
ATOM 2227 C CA . GLN A 1 275 ? 5.936 -12.942 -25.289 1.00 90.00 275 GLN A CA 1
ATOM 2228 C C . GLN A 1 275 ? 6.492 -12.159 -24.100 1.00 90.00 275 GLN A C 1
ATOM 2230 O O . GLN A 1 275 ? 5.808 -11.274 -23.565 1.00 90.00 275 GLN A O 1
ATOM 2235 N N . PRO A 1 276 ? 7.723 -12.478 -23.660 1.00 92.06 276 PRO A N 1
ATOM 2236 C CA . PRO A 1 276 ? 8.416 -11.658 -22.691 1.00 92.06 276 PRO A CA 1
ATOM 2237 C C . PRO A 1 276 ? 8.539 -10.245 -23.225 1.00 92.06 276 PRO A C 1
ATOM 2239 O O . PRO A 1 276 ? 8.732 -10.022 -24.426 1.00 92.06 276 PRO A O 1
ATOM 2242 N N . HIS A 1 277 ? 8.434 -9.289 -22.324 1.00 92.94 277 HIS A N 1
ATOM 2243 C CA . HIS A 1 277 ? 8.543 -7.893 -22.678 1.00 92.94 277 HIS A CA 1
ATOM 2244 C C . HIS A 1 277 ? 9.012 -7.067 -21.491 1.00 92.94 277 HIS A C 1
ATOM 2246 O O . HIS A 1 277 ? 8.895 -7.482 -20.343 1.00 92.94 277 HIS A O 1
ATOM 2252 N N . GLU A 1 278 ? 9.538 -5.884 -21.761 1.00 87.62 278 GLU A N 1
ATOM 2253 C CA . GLU A 1 278 ? 9.992 -4.957 -20.730 1.00 87.62 278 GLU A CA 1
ATOM 2254 C C . GLU A 1 278 ? 9.648 -3.512 -21.091 1.00 87.62 278 GLU A C 1
ATOM 2256 O O . GLU A 1 278 ? 9.433 -3.154 -22.255 1.00 87.62 278 GLU A O 1
ATOM 2261 N N . SER A 1 279 ? 9.637 -2.659 -20.071 1.00 84.31 279 SER A N 1
ATOM 2262 C CA . SER A 1 279 ? 9.691 -1.214 -20.278 1.00 84.31 279 SER A CA 1
ATOM 2263 C C . SER A 1 279 ? 11.085 -0.828 -20.761 1.00 84.31 279 SER A C 1
ATOM 2265 O O . SER A 1 279 ? 12.081 -1.252 -20.180 1.00 84.31 279 SER A O 1
ATOM 2267 N N . GLN A 1 280 ? 11.158 0.010 -21.793 1.00 83.25 280 GLN A N 1
ATOM 2268 C CA . GLN A 1 280 ? 12.427 0.598 -22.207 1.00 83.25 280 GLN A CA 1
ATOM 2269 C C . GLN A 1 280 ? 12.933 1.588 -21.148 1.00 83.25 280 GLN A C 1
ATOM 2271 O O . GLN A 1 280 ? 12.143 2.223 -20.449 1.00 83.25 280 GLN A O 1
ATOM 2276 N N . ILE A 1 281 ? 14.254 1.734 -21.055 1.00 77.44 281 ILE A N 1
ATOM 2277 C CA . ILE A 1 281 ? 14.901 2.758 -20.228 1.00 77.44 281 ILE A CA 1
ATOM 2278 C C . ILE A 1 281 ? 14.974 4.044 -21.052 1.00 77.44 281 ILE A C 1
ATOM 2280 O O . ILE A 1 281 ? 15.549 4.042 -22.144 1.00 77.44 281 ILE A O 1
ATOM 2284 N N . ALA A 1 282 ? 14.396 5.132 -20.539 1.00 77.81 282 ALA A N 1
ATOM 2285 C CA . ALA A 1 282 ? 14.470 6.439 -21.183 1.00 77.81 282 ALA A CA 1
ATOM 2286 C C . ALA A 1 282 ? 15.939 6.876 -21.322 1.00 77.81 282 ALA A C 1
ATOM 2288 O O . ALA A 1 282 ? 16.700 6.806 -20.360 1.00 77.81 282 ALA A O 1
ATOM 2289 N N . GLN A 1 283 ? 16.346 7.284 -22.527 1.00 80.62 283 GLN A N 1
ATOM 2290 C CA . GLN A 1 283 ? 17.703 7.791 -22.794 1.00 80.62 283 GLN A CA 1
ATOM 2291 C C . GLN A 1 283 ? 17.796 9.318 -22.646 1.00 80.62 283 GLN A C 1
ATOM 2293 O O . GLN A 1 283 ? 18.882 9.887 -22.668 1.00 80.62 283 GLN A O 1
ATOM 2298 N N . GLU A 1 284 ? 16.648 9.971 -22.500 1.00 77.50 284 GLU A N 1
ATOM 2299 C CA . GLU A 1 284 ? 16.472 11.410 -22.357 1.00 77.50 284 GLU A CA 1
ATOM 2300 C C . GLU A 1 284 ? 15.257 11.682 -21.461 1.00 77.50 284 GLU A C 1
ATOM 2302 O O . GLU A 1 284 ? 14.504 10.758 -21.139 1.00 77.50 284 GLU A O 1
ATOM 2307 N N . ASP A 1 285 ? 15.069 12.935 -21.045 1.00 75.38 285 ASP A N 1
ATOM 2308 C CA . ASP A 1 285 ? 13.900 13.328 -20.257 1.00 75.38 285 ASP A CA 1
ATOM 2309 C C . ASP A 1 285 ? 12.618 13.197 -21.096 1.00 75.38 285 ASP A C 1
ATOM 2311 O O . ASP A 1 285 ? 12.379 13.943 -22.050 1.00 75.38 285 ASP A O 1
ATOM 2315 N N . ILE A 1 286 ? 11.781 12.226 -20.733 1.00 73.75 286 ILE A N 1
ATOM 2316 C CA . ILE A 1 286 ? 10.482 12.002 -21.359 1.00 73.75 286 ILE A CA 1
ATOM 2317 C C . ILE A 1 286 ? 9.425 12.644 -20.472 1.00 73.75 286 ILE A C 1
ATOM 2319 O O . ILE A 1 286 ? 8.851 12.012 -19.587 1.00 73.75 286 ILE A O 1
ATOM 2323 N N . SER A 1 287 ? 9.138 13.912 -20.769 1.00 67.94 287 SER A N 1
ATOM 2324 C CA . SER A 1 287 ? 8.199 14.737 -20.000 1.00 67.94 287 SER A CA 1
ATOM 2325 C C . SER A 1 287 ? 6.801 14.125 -19.822 1.00 67.94 287 SER A C 1
ATOM 2327 O O . SER A 1 287 ? 6.097 14.493 -18.880 1.00 67.94 287 SER A O 1
ATOM 2329 N N . ARG A 1 288 ? 6.366 13.215 -20.716 1.00 76.00 288 ARG A N 1
ATOM 2330 C CA . ARG A 1 288 ? 5.079 12.501 -20.636 1.00 76.00 288 ARG A CA 1
ATOM 2331 C C . ARG A 1 288 ? 5.143 11.108 -21.260 1.00 76.00 288 ARG A C 1
ATOM 2333 O O . ARG A 1 288 ? 5.587 10.944 -22.396 1.00 76.00 288 ARG A O 1
ATOM 2340 N N . ARG A 1 289 ? 4.626 10.119 -20.526 1.00 79.44 289 ARG A N 1
ATOM 2341 C CA . ARG A 1 289 ? 4.371 8.761 -21.016 1.00 79.44 289 ARG A CA 1
ATOM 2342 C C . ARG A 1 289 ? 3.034 8.248 -20.492 1.00 79.44 289 ARG A C 1
ATOM 2344 O O . ARG A 1 289 ? 2.941 7.761 -19.369 1.00 79.44 289 ARG A O 1
ATOM 2351 N N . THR A 1 290 ? 2.020 8.274 -21.340 1.00 81.06 290 THR A N 1
ATOM 2352 C CA . THR A 1 290 ? 0.774 7.542 -21.125 1.00 81.06 290 THR A CA 1
ATOM 2353 C C . THR A 1 290 ? 0.958 6.090 -21.550 1.00 81.06 290 THR A C 1
ATOM 2355 O O . THR A 1 290 ? 1.331 5.806 -22.689 1.00 81.06 290 THR A O 1
ATOM 2358 N N . PHE A 1 291 ? 0.690 5.175 -20.620 1.00 83.06 291 PHE A N 1
ATOM 2359 C CA . PHE A 1 291 ? 0.698 3.728 -20.814 1.00 83.06 291 PHE A CA 1
ATOM 2360 C C . PHE A 1 291 ? -0.669 3.174 -20.415 1.00 83.06 291 PHE A C 1
ATOM 2362 O O . PHE A 1 291 ? -1.170 3.472 -19.329 1.00 83.06 291 PHE A O 1
ATOM 2369 N N . MET A 1 292 ? -1.262 2.349 -21.273 1.00 83.25 292 MET A N 1
ATOM 2370 C CA . MET A 1 292 ? -2.514 1.656 -20.998 1.00 83.25 292 MET A CA 1
ATOM 2371 C C . MET A 1 292 ? -2.343 0.161 -21.254 1.00 83.25 292 MET A C 1
ATOM 2373 O O . MET A 1 292 ? -1.802 -0.255 -22.278 1.00 83.25 292 MET A O 1
ATOM 2377 N N . ARG A 1 293 ? -2.841 -0.641 -20.312 1.00 84.81 293 ARG A N 1
ATOM 2378 C CA . ARG A 1 293 ? -2.884 -2.100 -20.390 1.00 84.81 293 ARG A CA 1
ATOM 2379 C C . ARG A 1 293 ? -4.295 -2.572 -20.075 1.00 84.81 293 ARG A C 1
ATOM 2381 O O . ARG A 1 293 ? -4.804 -2.300 -18.991 1.00 84.81 293 ARG A O 1
ATOM 2388 N N . VAL A 1 294 ? -4.907 -3.289 -21.009 1.00 84.00 294 VAL A N 1
ATOM 2389 C CA . VAL A 1 294 ? -6.216 -3.925 -20.823 1.00 84.00 294 VAL A CA 1
ATOM 2390 C C . VAL A 1 294 ? -6.001 -5.427 -20.753 1.00 84.00 294 VAL A C 1
ATOM 2392 O O . VAL A 1 294 ? -5.643 -6.039 -21.754 1.00 84.00 294 VAL A O 1
ATOM 2395 N N . GLU A 1 295 ? -6.187 -6.021 -19.577 1.00 85.81 295 GLU A N 1
ATOM 2396 C CA . GLU A 1 295 ? -6.000 -7.459 -19.361 1.00 85.81 295 GLU A CA 1
ATOM 2397 C C . GLU A 1 295 ? -7.341 -8.201 -19.391 1.00 85.81 295 GLU A C 1
ATOM 2399 O O . GLU A 1 295 ? -8.280 -7.842 -18.682 1.00 85.81 295 GLU A O 1
ATOM 2404 N N . TYR A 1 296 ? -7.398 -9.286 -20.162 1.00 86.75 296 TYR A N 1
ATOM 2405 C CA . TYR A 1 296 ? -8.501 -10.241 -20.158 1.00 86.75 296 TYR A CA 1
ATOM 2406 C C . TYR A 1 296 ? -8.053 -11.515 -19.461 1.00 86.75 296 TYR A C 1
ATOM 2408 O O . TYR A 1 296 ? -7.150 -12.218 -19.922 1.00 86.75 296 TYR A O 1
ATOM 2416 N N . SER A 1 297 ? -8.688 -11.821 -18.333 1.00 86.00 297 SER A N 1
ATOM 2417 C CA . SER A 1 297 ? -8.250 -12.903 -17.463 1.00 86.00 297 SER A CA 1
ATOM 2418 C C . SER A 1 297 ? -9.413 -13.558 -16.744 1.00 86.00 297 SER A C 1
ATOM 2420 O O . SER A 1 297 ? -10.332 -12.890 -16.279 1.00 86.00 297 SER A O 1
ATOM 2422 N N . LEU A 1 298 ? -9.326 -14.879 -16.604 1.00 86.62 298 LEU A N 1
ATOM 2423 C CA . LEU A 1 298 ? -10.186 -15.654 -15.710 1.00 86.62 298 LEU A CA 1
ATOM 2424 C C . LEU A 1 298 ? -9.633 -15.682 -14.277 1.00 86.62 298 LEU A C 1
ATOM 2426 O O . LEU A 1 298 ? -10.270 -16.223 -13.373 1.00 86.62 298 LEU A O 1
ATOM 2430 N N . LYS A 1 299 ? -8.442 -15.107 -14.056 1.00 82.75 299 LYS A N 1
ATOM 2431 C CA . LYS A 1 299 ? -7.882 -14.923 -12.719 1.00 82.75 299 LYS A CA 1
ATOM 2432 C C . LYS A 1 299 ? -8.779 -13.985 -11.930 1.00 82.75 299 LYS A C 1
ATOM 2434 O O . LYS A 1 299 ? -9.227 -12.953 -12.424 1.00 82.75 299 LYS A O 1
ATOM 2439 N N . LYS A 1 300 ? -8.959 -14.300 -10.653 1.00 75.00 300 LYS A N 1
ATOM 2440 C CA . LYS A 1 300 ? -9.588 -13.368 -9.729 1.00 75.00 300 LYS A CA 1
ATOM 2441 C C . LYS A 1 300 ? -8.570 -12.275 -9.391 1.00 75.00 300 LYS A C 1
ATOM 2443 O O . LYS A 1 300 ? -7.552 -12.551 -8.754 1.00 75.00 300 LYS A O 1
ATOM 2448 N N . PHE A 1 301 ? -8.824 -11.039 -9.817 1.00 65.44 301 PHE A N 1
ATOM 2449 C CA . PHE A 1 301 ? -8.029 -9.873 -9.413 1.00 65.44 301 PHE A CA 1
ATOM 2450 C C . PHE A 1 301 ? -8.470 -9.386 -8.030 1.00 65.44 301 PHE A C 1
ATOM 2452 O O . PHE A 1 301 ? -8.967 -8.283 -7.857 1.00 65.44 301 PHE A O 1
ATOM 2459 N N . ASP A 1 302 ? -8.320 -10.248 -7.033 1.00 61.78 302 ASP A N 1
ATOM 2460 C CA . ASP A 1 302 ? -8.734 -10.009 -5.649 1.00 61.78 302 ASP A CA 1
ATOM 2461 C C . ASP A 1 302 ? -7.622 -9.433 -4.762 1.00 61.78 302 ASP A C 1
ATOM 2463 O O . ASP A 1 302 ? -7.793 -9.322 -3.546 1.00 61.78 302 ASP A O 1
ATOM 2467 N N . ARG A 1 303 ? -6.481 -9.060 -5.353 1.00 59.12 303 ARG A N 1
ATOM 2468 C CA . ARG A 1 303 ? -5.390 -8.409 -4.627 1.00 59.12 303 ARG A CA 1
ATOM 2469 C C . ARG A 1 303 ? -5.656 -6.917 -4.517 1.00 59.12 303 ARG A C 1
ATOM 2471 O O . ARG A 1 303 ? -6.059 -6.268 -5.483 1.00 59.12 303 ARG A O 1
ATOM 2478 N N . LYS A 1 304 ? -5.355 -6.364 -3.345 1.00 47.78 304 LYS A N 1
ATOM 2479 C CA . LYS A 1 304 ? -5.246 -4.918 -3.164 1.00 47.78 304 LYS A CA 1
ATOM 2480 C C . LYS A 1 304 ? -4.132 -4.426 -4.103 1.00 47.78 304 LYS A C 1
ATOM 2482 O O . LYS A 1 304 ? -3.044 -4.980 -4.060 1.00 47.78 304 LYS A O 1
ATOM 2487 N N . ASP A 1 305 ? -4.436 -3.440 -4.950 1.00 51.25 305 ASP A N 1
ATOM 2488 C CA . ASP A 1 305 ? -3.504 -2.744 -5.864 1.00 51.25 305 ASP A CA 1
ATOM 2489 C C . ASP A 1 305 ? -3.270 -3.347 -7.271 1.00 51.25 305 ASP A C 1
ATOM 2491 O O . ASP A 1 305 ? -2.522 -2.762 -8.048 1.00 51.25 305 ASP A O 1
ATOM 2495 N N . ASN A 1 306 ? -3.967 -4.419 -7.675 1.00 46.69 306 ASN A N 1
ATOM 2496 C CA . ASN A 1 306 ? -3.827 -5.003 -9.030 1.00 46.69 306 ASN A CA 1
ATOM 2497 C C . ASN A 1 306 ? -4.218 -4.063 -10.196 1.00 46.69 306 ASN A C 1
ATOM 2499 O O . ASN A 1 306 ? -3.863 -4.335 -11.339 1.00 46.69 306 ASN A O 1
ATOM 2503 N N . SER A 1 307 ? -4.965 -2.992 -9.927 1.00 48.47 307 SER A N 1
ATOM 2504 C CA . SER A 1 307 ? -5.545 -2.086 -10.932 1.00 48.47 307 SER A CA 1
ATOM 2505 C C . SER A 1 307 ? -5.263 -0.606 -10.655 1.00 48.47 307 SER A C 1
ATOM 2507 O O . SER A 1 307 ? -5.874 0.264 -11.267 1.00 48.47 307 SER A O 1
ATOM 2509 N N . LYS A 1 308 ? -4.330 -0.290 -9.747 1.00 47.00 308 LYS A N 1
ATOM 2510 C CA . LYS A 1 308 ? -3.999 1.106 -9.445 1.00 47.00 308 LYS A CA 1
ATOM 2511 C C . LYS A 1 308 ? -3.160 1.729 -10.552 1.00 47.00 308 LYS A C 1
ATOM 2513 O O . LYS A 1 308 ? -1.964 1.472 -10.666 1.00 47.00 308 LYS A O 1
ATOM 2518 N N . ASN A 1 309 ? -3.779 2.625 -11.303 1.00 44.06 309 ASN A N 1
ATOM 2519 C CA . ASN A 1 309 ? -3.069 3.629 -12.072 1.00 44.06 309 ASN A CA 1
ATOM 2520 C C . ASN A 1 309 ? -2.860 4.861 -11.170 1.00 44.06 309 ASN A C 1
ATOM 2522 O O . ASN A 1 309 ? -3.820 5.434 -10.671 1.00 44.06 309 ASN A O 1
ATOM 2526 N N . HIS A 1 310 ? -1.613 5.269 -10.933 1.00 44.38 310 HIS A N 1
ATOM 2527 C CA . HIS A 1 310 ? -1.297 6.416 -10.068 1.00 44.38 310 HIS A CA 1
ATOM 2528 C C . HIS A 1 310 ? -1.724 7.769 -10.672 1.00 44.38 310 HIS A C 1
ATOM 2530 O O . HIS A 1 310 ? -1.764 8.764 -9.955 1.00 44.38 310 HIS A O 1
ATOM 2536 N N . LEU A 1 311 ? -2.062 7.796 -11.967 1.00 36.88 311 LEU A N 1
ATOM 2537 C CA . LEU A 1 311 ? -2.582 8.961 -12.690 1.00 36.88 311 LEU A CA 1
ATOM 2538 C C . LEU A 1 311 ? -4.099 8.899 -12.924 1.00 36.88 311 LEU A C 1
ATOM 2540 O O . LEU A 1 311 ? -4.715 9.934 -13.167 1.00 36.88 311 LEU A O 1
ATOM 2544 N N . LEU A 1 312 ? -4.706 7.708 -12.871 1.00 39.66 312 LEU A N 1
ATOM 2545 C CA . LEU A 1 312 ? -6.147 7.504 -13.036 1.00 39.66 312 LEU A CA 1
ATOM 2546 C C . LEU A 1 312 ? -6.703 6.849 -11.772 1.00 39.66 312 LEU A C 1
ATOM 2548 O O . LEU A 1 312 ? -6.624 5.630 -11.603 1.00 39.66 3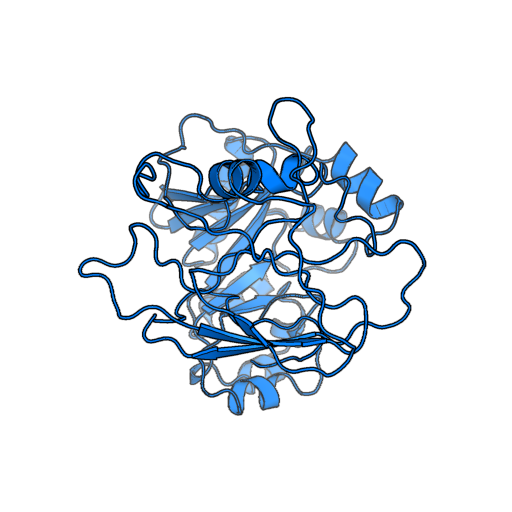12 LEU A O 1
ATOM 2552 N N . ASP A 1 313 ? -7.275 7.676 -10.897 1.00 43.25 313 ASP A N 1
ATOM 2553 C CA . ASP A 1 313 ? -8.011 7.224 -9.719 1.00 43.25 313 ASP A CA 1
ATOM 2554 C C . ASP A 1 313 ? -9.233 6.412 -10.174 1.00 43.25 313 ASP A C 1
ATOM 2556 O O . ASP A 1 313 ? -10.252 6.947 -10.606 1.00 43.25 313 ASP A O 1
ATOM 2560 N N . THR A 1 314 ? -9.072 5.092 -10.177 1.00 36.41 314 THR A N 1
ATOM 2561 C CA . THR A 1 314 ? -10.057 4.116 -10.656 1.00 36.41 314 THR A CA 1
ATOM 2562 C C . THR A 1 314 ? -10.477 3.191 -9.513 1.00 36.41 314 THR A C 1
ATOM 2564 O O . THR A 1 314 ? -10.553 1.981 -9.689 1.00 36.41 314 THR A O 1
ATOM 2567 N N . GLY A 1 315 ? -10.768 3.773 -8.343 1.00 40.47 315 GLY A N 1
ATOM 2568 C CA . GLY A 1 315 ? -11.470 3.111 -7.231 1.00 40.47 315 GLY A CA 1
ATOM 2569 C C . GLY A 1 315 ? -10.638 2.272 -6.274 1.00 40.47 315 GLY A C 1
ATOM 2570 O O . GLY A 1 315 ? -9.975 1.307 -6.710 1.00 40.47 315 GLY A O 1
#

pLDDT: mean 80.74, std 17.33, range [36.41, 97.25]

Sequence (315 aa):
MLGGELLYCPRITQVISELNIHPIITTNGHRLRDKSFRENLDYQKIKAMNISLPHYDHAKRIEIMRCQGLSNPDLEEIVKNIPLQVRINALLINGYIDSLDEVHKMIEFAKYHGAHSIKFGEITGNNESSHDFVSDEVMRYNVEHYCKIPISEMYKKCHEIGGTHYYDNISGIDVYFNSAPDFALSGGRDKNGKYYHAVLFNDGMQGTRYHPKLPVCHAYIVSENLTTRFFTNPITFSKFDENRDNLFELLGELVDKDCTFIPRPHDIVLATVYQPHESQIAQEDISRRTFMRVEYSLKKFDRKDNSKNHLLDTG

Solvent-accessible surface area (backbone atoms only — not comparable to full-atom values): 18366 Å² total; per-residue (Å²): 84,80,76,72,68,52,77,71,44,93,55,43,52,60,53,47,66,70,41,94,56,58,44,45,44,43,34,61,50,64,64,60,70,40,62,72,56,53,72,61,46,59,60,91,38,43,61,31,40,32,35,49,47,67,49,78,53,60,68,60,29,28,65,76,66,74,42,92,64,63,49,71,68,56,47,35,53,46,46,68,69,46,99,49,55,33,28,38,34,30,46,26,28,45,96,64,35,51,43,64,69,42,48,50,52,37,49,54,46,42,48,74,40,55,33,56,27,38,35,42,29,46,49,89,38,58,32,88,68,69,55,94,84,58,55,72,67,59,49,50,49,27,51,77,25,49,25,71,85,75,53,84,85,63,61,51,79,40,94,51,97,86,38,52,33,26,56,48,73,58,96,86,29,42,37,35,41,37,45,71,28,71,51,53,52,41,46,41,17,50,100,83,69,46,64,61,63,66,67,60,43,45,45,36,73,67,61,81,80,46,83,75,74,70,78,74,23,37,29,40,38,33,21,65,38,79,35,58,36,32,40,68,55,86,74,80,65,90,85,65,45,70,90,80,51,60,64,56,62,52,48,68,71,58,56,46,88,88,37,62,46,71,59,58,63,65,46,76,42,83,36,30,55,87,36,44,27,27,63,58,81,77,91,62,92,71,94,67,65,58,72,49,73,53,74,54,61,84,68,81,84,79,57,91,71,81,73,72,44,97,88,48,92,71,123